Protein AF-A0A8S4QZL3-F1 (afdb_monomer_lite)

pLDDT: mean 89.95, std 7.75, range [56.0, 97.38]

Organism: NCBI:txid348720

InterPro domains:
  IPR050757 Collagen-modifying Glycosyltransferase 25 [PTHR10730] (1-182)

Sequence (184 aa):
CAVQDEFFYKRCDAYYSMLERAPEYVGCHSVPLVHSAVLISLRNKASDQLSYHPPNEEEYYGPYDDTVLFAYTATYIGMLLHICNHRVYGYVPKPADTSSKLNSDLLEREHLLNVKLQAIARGTPLPIIPELQKYVTYPPKDTLNCSKIFMINLERRVERKQMMETSFRELGLDVEVLKAVDAT

Secondary structure (DSSP, 8-state):
-EE-GGGPEEPPTTHHHHHHT-GGG-SEEE-S---S-----TTSGGGGG--SS-S-TTT--S---HHHHHHHHHHHTTPPPEEE-SS-----PPPP-TT-HHHHHHHHHHHHHHHHHHHHHTT---PPPGGGGGG--PPPPB-TT-S-EEEEEETT-HHHHHHHHHHHHHHTB-EEEEEEPP--

Foldseek 3Di:
DDQDPQRDDDDDPCNVCCVVVPVVNQFKDFDLWDDDDDDDDPVDVLSVQQDLDAPDPVPDPHDSDSGSSRSNSCVVSPHTDIDHPNDCPADDQDQADVPDVVVRVVSVLVSVLVRQLVCLVVLRHDDDDPVCVVVDDWDAEDQPPDPAAEDEDEPVPVSVVVSVVVNCRNNNYHYHYDHDDDDD

Structure (mmCIF, N/CA/C/O backbone):
data_AF-A0A8S4QZL3-F1
#
_entry.id   AF-A0A8S4QZL3-F1
#
loop_
_atom_site.group_PDB
_atom_site.id
_atom_site.type_symbol
_atom_site.label_atom_id
_atom_site.label_alt_id
_atom_site.label_comp_id
_atom_site.label_asym_id
_atom_site.label_entity_id
_atom_site.label_seq_id
_atom_site.pdbx_PDB_ins_code
_atom_site.Cartn_x
_atom_site.Cartn_y
_atom_site.Cartn_z
_atom_site.occupancy
_atom_site.B_iso_or_equiv
_atom_site.auth_seq_id
_atom_site.auth_comp_id
_atom_site.auth_asym_id
_atom_site.auth_atom_id
_atom_site.pdbx_PDB_model_num
ATOM 1 N N . CYS A 1 1 ? -1.082 6.329 -21.055 1.00 85.56 1 CYS A N 1
ATOM 2 C CA . CYS A 1 1 ? -0.279 7.210 -20.172 1.00 85.56 1 CYS A CA 1
ATOM 3 C C . CYS A 1 1 ? 1.139 7.223 -20.717 1.00 85.56 1 CYS A C 1
ATOM 5 O O . CYS A 1 1 ? 1.469 6.283 -21.430 1.00 85.56 1 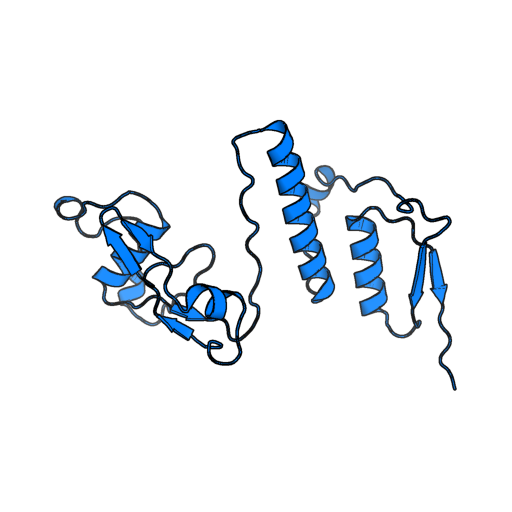CYS A O 1
ATOM 7 N N . ALA A 1 2 ? 1.937 8.259 -20.466 1.00 85.00 2 ALA A N 1
ATOM 8 C CA . ALA A 1 2 ? 3.239 8.412 -21.123 1.00 85.00 2 ALA A CA 1
ATOM 9 C C . ALA A 1 2 ? 4.312 8.914 -20.154 1.00 85.00 2 ALA A C 1
ATOM 11 O O . ALA A 1 2 ? 3.989 9.473 -19.109 1.00 85.00 2 ALA A O 1
ATOM 12 N N . VAL A 1 3 ? 5.571 8.718 -20.523 1.00 82.31 3 VAL A N 1
ATOM 13 C CA . VAL A 1 3 ? 6.711 9.422 -19.932 1.00 82.31 3 VAL A CA 1
ATOM 14 C C . VAL A 1 3 ? 7.070 10.556 -20.894 1.00 82.31 3 VAL A C 1
ATOM 16 O O . VAL A 1 3 ? 7.126 10.329 -22.101 1.00 82.31 3 VAL A O 1
ATOM 19 N N . GLN A 1 4 ? 7.180 11.779 -20.379 1.00 81.19 4 GLN A N 1
ATOM 20 C CA . GLN A 1 4 ? 7.561 12.975 -21.134 1.00 81.19 4 GLN A CA 1
ATOM 21 C C . GLN A 1 4 ? 9.081 13.150 -21.170 1.00 81.19 4 GLN A C 1
ATOM 23 O O . GLN A 1 4 ? 9.821 12.392 -20.536 1.00 81.19 4 GLN A O 1
ATOM 28 N N . ASP A 1 5 ? 9.521 14.174 -21.903 1.00 70.56 5 ASP A N 1
ATOM 29 C CA . ASP A 1 5 ? 10.888 14.683 -21.840 1.00 70.56 5 ASP A CA 1
ATOM 30 C C . ASP A 1 5 ? 11.294 14.878 -20.365 1.00 70.56 5 ASP A C 1
ATOM 32 O O . ASP A 1 5 ? 10.465 15.247 -19.531 1.00 70.56 5 ASP A O 1
ATOM 36 N N . GLU A 1 6 ? 12.543 14.533 -20.035 1.00 71.62 6 GLU A N 1
ATOM 37 C CA . GLU A 1 6 ? 13.090 14.521 -18.661 1.00 71.62 6 GLU A CA 1
ATOM 38 C C . GLU A 1 6 ? 12.509 13.438 -17.725 1.00 71.62 6 GLU A C 1
ATOM 40 O O . GLU A 1 6 ? 12.695 13.494 -16.513 1.00 71.62 6 GLU A O 1
ATOM 45 N N . PHE A 1 7 ? 11.872 12.397 -18.273 1.00 78.50 7 PHE A N 1
ATOM 46 C CA . PHE A 1 7 ? 11.400 11.214 -17.532 1.00 78.50 7 PHE A CA 1
ATOM 47 C C . PHE A 1 7 ? 10.230 11.470 -16.567 1.00 78.50 7 PHE A C 1
ATOM 49 O O . PHE A 1 7 ? 9.885 10.613 -15.749 1.00 78.50 7 PHE A O 1
ATOM 56 N N . PHE A 1 8 ? 9.540 12.606 -16.704 1.00 79.25 8 PHE A N 1
ATOM 57 C CA . PHE A 1 8 ? 8.341 12.890 -15.920 1.00 79.25 8 PHE A CA 1
ATOM 58 C C . PHE A 1 8 ? 7.136 12.073 -16.385 1.00 79.25 8 PHE A C 1
ATOM 60 O O . PHE A 1 8 ? 6.842 11.941 -17.576 1.00 79.25 8 PHE A O 1
ATOM 67 N N . TYR A 1 9 ? 6.375 11.553 -15.422 1.00 83.69 9 TYR A N 1
ATOM 68 C CA . TYR A 1 9 ? 5.148 10.827 -15.718 1.00 83.69 9 TYR A CA 1
ATOM 69 C C . TYR A 1 9 ? 4.013 11.771 -16.131 1.00 83.69 9 TYR A C 1
ATOM 71 O O . TYR A 1 9 ? 3.572 12.627 -15.361 1.00 83.69 9 TYR A O 1
ATOM 79 N N . LYS A 1 10 ? 3.451 11.528 -17.316 1.00 88.69 10 LYS A N 1
ATOM 80 C CA . LYS A 1 10 ? 2.246 12.184 -17.820 1.00 88.69 10 LYS A CA 1
ATOM 81 C C . LYS A 1 10 ? 1.031 11.274 -17.674 1.00 88.69 10 LYS A C 1
ATOM 83 O O . LYS A 1 10 ? 0.909 10.224 -18.323 1.00 88.69 10 LYS A O 1
ATOM 88 N N . ARG A 1 11 ? 0.074 11.742 -16.870 1.00 91.00 11 ARG A N 1
ATOM 89 C CA . ARG A 1 11 ? -1.259 11.136 -16.753 1.00 91.00 11 ARG A CA 1
ATOM 90 C C . ARG A 1 11 ? -1.964 11.168 -18.109 1.00 91.00 11 ARG A C 1
ATOM 92 O O . ARG A 1 11 ? -1.910 12.159 -18.828 1.00 91.00 11 ARG A O 1
ATOM 99 N N . CYS A 1 12 ? -2.610 10.064 -18.453 1.00 91.00 12 CYS A N 1
ATOM 100 C CA . CYS A 1 12 ? -3.513 9.971 -19.593 1.00 91.00 12 CYS A CA 1
ATOM 101 C C . CYS A 1 12 ? -4.955 10.230 -19.165 1.00 91.00 12 CYS A C 1
ATOM 103 O O . CYS A 1 12 ? -5.264 10.141 -17.980 1.00 91.00 12 CYS A O 1
ATOM 105 N N . ASP A 1 13 ? -5.837 10.456 -20.135 1.00 93.31 13 ASP A N 1
ATOM 106 C CA . ASP A 1 13 ? -7.260 10.725 -19.890 1.00 93.31 13 ASP A CA 1
ATOM 107 C C . ASP A 1 13 ? -7.929 9.609 -19.071 1.00 93.31 13 ASP A C 1
ATOM 109 O O . ASP A 1 13 ? -8.690 9.872 -18.146 1.00 93.31 13 ASP A O 1
ATOM 113 N N . ALA A 1 14 ? -7.548 8.354 -19.326 1.00 93.38 14 ALA A N 1
ATOM 114 C CA . ALA A 1 14 ? -8.045 7.183 -18.605 1.00 93.38 14 ALA A CA 1
ATOM 115 C C . ALA A 1 14 ? -7.431 6.975 -17.203 1.00 93.38 14 ALA A C 1
ATOM 117 O O . ALA A 1 14 ? -7.762 5.996 -16.537 1.00 93.38 14 ALA A O 1
ATOM 118 N N . TYR A 1 15 ? -6.505 7.830 -16.747 1.00 93.62 15 TYR A N 1
ATOM 119 C CA . TYR A 1 15 ? -5.755 7.612 -15.502 1.00 93.62 15 TYR A CA 1
ATOM 120 C C . TYR A 1 15 ? -6.675 7.448 -14.287 1.00 93.62 15 TYR A C 1
ATOM 122 O O . TYR A 1 15 ? -6.554 6.468 -13.552 1.00 93.62 15 TYR A O 1
ATOM 130 N N . TYR A 1 16 ? -7.610 8.382 -14.094 1.00 94.56 16 TYR A N 1
ATOM 131 C CA . TYR A 1 16 ? -8.535 8.331 -12.962 1.00 94.56 16 TYR A CA 1
ATOM 132 C C . TYR A 1 16 ? -9.533 7.184 -13.101 1.00 94.56 16 TYR A C 1
ATOM 134 O O . TYR A 1 16 ? -9.754 6.470 -12.132 1.00 94.56 16 TYR A O 1
ATOM 142 N N . SER A 1 17 ? -10.029 6.909 -14.309 1.00 95.31 17 SER A N 1
ATOM 143 C CA . SER A 1 17 ? -10.927 5.777 -14.552 1.00 95.31 17 SER A CA 1
ATOM 144 C C . SER A 1 17 ? -10.272 4.428 -14.228 1.00 95.31 17 SER A C 1
ATOM 146 O O . SER A 1 17 ? -10.905 3.555 -13.636 1.00 95.31 17 SER A O 1
ATOM 148 N N . MET A 1 18 ? -8.982 4.257 -14.544 1.00 94.50 18 MET A N 1
ATOM 149 C CA . MET A 1 18 ? -8.215 3.074 -14.140 1.00 94.50 18 MET A CA 1
ATOM 150 C C . MET A 1 18 ? -7.985 3.024 -12.622 1.00 94.50 18 MET A C 1
ATOM 152 O O . MET A 1 18 ? -8.122 1.955 -12.022 1.00 94.50 18 MET A O 1
ATOM 156 N N . LEU A 1 19 ? -7.649 4.158 -11.996 1.00 92.31 19 LEU A N 1
ATOM 157 C CA . LEU A 1 19 ? -7.403 4.261 -10.552 1.00 92.31 19 LEU A CA 1
ATOM 158 C C . LEU A 1 19 ? -8.662 3.952 -9.727 1.00 92.31 19 LEU A C 1
ATOM 160 O O . LEU A 1 19 ? -8.607 3.184 -8.768 1.00 92.31 19 LEU A O 1
ATOM 164 N N . GLU A 1 20 ? -9.799 4.514 -10.127 1.00 93.38 20 GLU A N 1
ATOM 165 C CA . GLU A 1 20 ? -11.102 4.370 -9.468 1.00 93.38 20 GLU A CA 1
ATOM 166 C C . GLU A 1 20 ? -11.833 3.085 -9.874 1.00 93.38 20 GLU A C 1
ATOM 168 O O . GLU A 1 20 ? -12.868 2.752 -9.296 1.00 93.38 20 GLU A O 1
ATOM 173 N N . ARG A 1 21 ? -11.266 2.318 -10.818 1.00 94.94 21 ARG A N 1
ATOM 174 C CA . ARG A 1 21 ? -11.831 1.066 -11.346 1.00 94.94 21 ARG A CA 1
ATOM 175 C C . ARG A 1 21 ? -13.221 1.276 -11.956 1.00 94.94 21 ARG A C 1
ATOM 177 O O . ARG A 1 21 ? -14.135 0.491 -11.692 1.00 94.94 21 ARG A O 1
ATOM 184 N N . ALA A 1 22 ? -13.367 2.316 -12.778 1.00 95.75 22 ALA A N 1
ATOM 185 C CA . ALA A 1 22 ? -14.562 2.525 -13.590 1.00 95.75 22 ALA A CA 1
ATOM 186 C C . ALA A 1 22 ? -14.857 1.256 -14.418 1.00 95.75 22 ALA A C 1
ATOM 188 O O . ALA A 1 22 ? -13.901 0.659 -14.927 1.00 95.75 22 ALA A O 1
ATOM 189 N N . PRO A 1 23 ? -16.124 0.812 -14.541 1.00 95.25 23 PRO A N 1
ATOM 190 C CA . PRO A 1 23 ? -16.471 -0.497 -15.105 1.00 95.25 23 PRO A CA 1
ATOM 191 C C . PRO A 1 23 ? -15.814 -0.811 -16.456 1.00 95.25 23 PRO A C 1
ATOM 193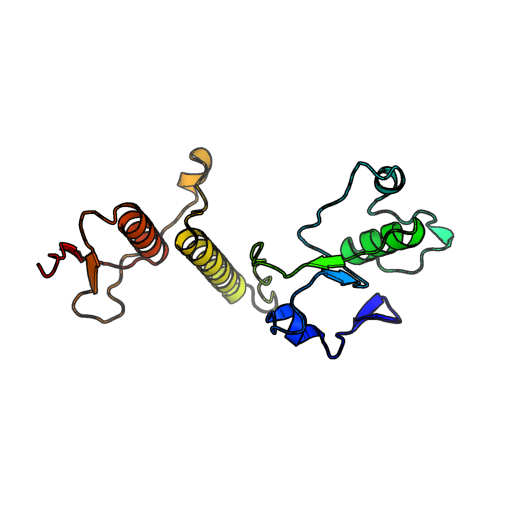 O O . PRO A 1 23 ? -15.344 -1.925 -16.669 1.00 95.25 23 PRO A O 1
ATOM 196 N N . GLU A 1 24 ? -15.726 0.175 -17.343 1.00 94.94 24 GLU A N 1
ATOM 197 C CA . GLU A 1 24 ? -15.144 0.069 -18.682 1.00 94.94 24 GLU A CA 1
ATOM 198 C C . GLU A 1 24 ? -13.602 0.081 -18.709 1.00 94.94 24 GLU A C 1
ATOM 200 O O . GLU A 1 24 ? -12.998 -0.286 -19.714 1.00 94.94 24 GLU A O 1
ATOM 205 N N . TYR A 1 25 ? -12.958 0.433 -17.591 1.00 94.75 25 TYR A N 1
ATOM 206 C CA . TYR A 1 25 ? -11.502 0.441 -17.402 1.00 94.75 25 TYR A CA 1
ATOM 207 C C . TYR A 1 25 ? -11.027 -0.605 -16.382 1.00 94.75 25 TYR A C 1
ATOM 209 O O . TYR A 1 25 ? -9.885 -0.552 -15.910 1.00 94.75 25 TYR A O 1
ATOM 217 N N . VAL A 1 26 ? -11.866 -1.584 -16.037 1.00 96.56 26 VAL A N 1
ATOM 218 C CA . VAL A 1 26 ? -11.440 -2.763 -15.275 1.00 96.56 26 VAL A CA 1
ATOM 219 C C . VAL A 1 26 ? -10.742 -3.740 -16.224 1.00 96.56 26 VAL A C 1
ATOM 221 O O . VAL A 1 26 ? -11.350 -4.262 -17.151 1.00 96.56 26 VAL A O 1
ATOM 224 N N . GLY A 1 27 ? -9.453 -3.989 -16.005 1.00 96.50 27 GLY A N 1
ATOM 225 C CA . GLY A 1 27 ? -8.619 -4.728 -16.945 1.00 96.50 27 GLY A CA 1
ATOM 226 C C . GLY A 1 27 ? -7.152 -4.826 -16.530 1.00 96.50 27 GLY A C 1
ATOM 227 O O . GLY A 1 27 ? -6.768 -4.479 -15.410 1.00 96.50 27 GLY A O 1
ATOM 228 N N . CYS A 1 28 ? -6.321 -5.297 -17.458 1.00 96.06 28 CYS A N 1
ATOM 229 C CA . CYS A 1 28 ? -4.883 -5.044 -17.449 1.00 96.06 28 CYS A CA 1
ATOM 230 C C . CYS A 1 28 ? -4.567 -4.031 -18.547 1.00 96.06 28 CYS A C 1
ATOM 232 O O . CYS A 1 28 ? -4.982 -4.212 -19.689 1.00 96.06 28 CYS A O 1
ATOM 234 N N . HIS A 1 29 ? -3.813 -2.994 -18.201 1.00 94.88 29 HIS A N 1
ATOM 235 C CA . HIS A 1 29 ? -3.513 -1.873 -19.085 1.00 94.88 29 HIS A CA 1
ATOM 236 C C . HIS A 1 29 ? -2.009 -1.718 -19.214 1.00 94.88 29 HIS A C 1
ATOM 238 O O . HIS A 1 29 ? -1.307 -1.708 -18.200 1.00 94.88 29 HIS A O 1
ATOM 244 N N . SER A 1 30 ? -1.511 -1.590 -20.442 1.00 94.44 30 SER A N 1
ATOM 245 C CA . SER A 1 30 ? -0.100 -1.287 -20.671 1.00 94.44 30 SER A CA 1
ATOM 246 C C . SER A 1 30 ? 0.204 0.132 -20.195 1.00 94.44 30 SER A C 1
ATOM 248 O O . SER A 1 30 ? -0.511 1.088 -20.512 1.00 94.44 30 SER A O 1
ATOM 250 N N . VAL A 1 31 ? 1.263 0.268 -19.408 1.00 94.12 31 VAL A N 1
ATOM 251 C CA . VAL A 1 31 ? 1.675 1.531 -18.789 1.00 94.12 31 VAL A CA 1
ATOM 252 C C . VAL A 1 31 ? 3.171 1.736 -18.994 1.00 94.12 31 VAL A C 1
ATOM 254 O O . VAL A 1 31 ? 3.896 0.761 -19.146 1.00 94.12 31 VAL A O 1
ATOM 257 N N . PRO A 1 32 ? 3.660 2.984 -19.009 1.00 92.38 32 PRO A N 1
ATOM 258 C CA . PRO A 1 32 ? 5.075 3.236 -19.254 1.00 92.38 32 PRO A CA 1
ATOM 259 C C . PRO A 1 32 ? 5.946 3.038 -18.005 1.00 92.38 32 PRO A C 1
ATOM 261 O O . PRO A 1 32 ? 7.149 2.886 -18.140 1.00 92.38 32 PRO A O 1
ATOM 264 N N . LEU A 1 33 ? 5.355 3.056 -16.805 1.00 92.38 33 LEU A N 1
ATOM 265 C CA . LEU A 1 33 ? 6.039 2.923 -15.517 1.00 92.38 33 LEU A CA 1
ATOM 266 C C . LEU A 1 33 ? 5.178 2.086 -14.561 1.00 92.38 33 LEU A C 1
ATOM 268 O O . LEU A 1 33 ? 3.948 2.193 -14.581 1.00 92.38 33 LEU A O 1
ATOM 272 N N . VAL A 1 34 ? 5.824 1.304 -13.696 1.00 92.69 34 VAL A N 1
ATOM 273 C CA . VAL A 1 34 ? 5.213 0.602 -12.554 1.00 92.69 34 VAL A CA 1
ATOM 274 C C . VAL A 1 34 ? 6.145 0.700 -11.351 1.00 92.69 34 VAL A C 1
ATOM 276 O O . VAL A 1 34 ? 7.358 0.715 -11.525 1.00 92.69 34 VAL A O 1
ATOM 279 N N . HIS A 1 35 ? 5.594 0.752 -10.139 1.00 91.06 35 HIS A N 1
ATOM 280 C CA . HIS A 1 35 ? 6.385 0.822 -8.907 1.00 91.06 35 HIS A CA 1
ATOM 281 C C . HIS A 1 35 ? 5.695 0.096 -7.737 1.00 91.06 35 HIS A C 1
ATOM 283 O O . HIS A 1 35 ? 4.566 -0.386 -7.859 1.00 91.06 35 HIS A O 1
ATOM 289 N N . SER A 1 36 ? 6.380 0.041 -6.588 1.00 90.25 36 SER A N 1
ATOM 290 C CA . SER A 1 36 ? 5.947 -0.538 -5.299 1.00 90.25 36 SER A CA 1
ATOM 291 C C . SER A 1 36 ? 5.782 -2.058 -5.242 1.00 90.25 36 SER A C 1
ATOM 293 O O . SER A 1 36 ? 6.400 -2.690 -4.391 1.00 90.25 36 SER A O 1
ATOM 295 N N . ALA A 1 37 ? 4.940 -2.656 -6.086 1.00 92.31 37 ALA A N 1
ATOM 296 C CA . ALA A 1 37 ? 4.679 -4.094 -6.060 1.00 92.31 37 ALA A CA 1
ATOM 297 C C . ALA A 1 37 ? 4.461 -4.626 -7.477 1.00 92.31 37 ALA A C 1
ATOM 299 O O . ALA A 1 37 ? 3.469 -4.303 -8.130 1.00 92.31 37 ALA A O 1
ATOM 300 N N . VAL A 1 38 ? 5.390 -5.462 -7.941 1.00 93.69 38 VAL A N 1
ATOM 301 C CA . VAL A 1 38 ? 5.389 -6.023 -9.295 1.00 93.69 38 VAL A CA 1
ATOM 302 C C . VAL A 1 38 ? 5.400 -7.545 -9.243 1.00 93.69 38 VAL A C 1
ATOM 304 O O . VAL A 1 38 ? 6.031 -8.151 -8.380 1.00 93.69 38 VAL A O 1
ATOM 307 N N . LEU A 1 39 ? 4.695 -8.171 -10.184 1.00 94.75 39 LEU A N 1
ATOM 308 C CA . LEU A 1 39 ? 4.743 -9.611 -10.401 1.00 94.75 39 LEU A CA 1
ATOM 309 C C . LEU A 1 39 ? 5.479 -9.876 -11.713 1.00 94.75 39 LEU A C 1
ATOM 311 O O . LEU A 1 39 ? 5.040 -9.429 -12.771 1.00 94.75 39 LEU A O 1
ATOM 315 N N . ILE A 1 40 ? 6.582 -10.617 -11.637 1.00 94.50 40 ILE A N 1
ATOM 316 C CA . ILE A 1 40 ? 7.451 -10.906 -12.779 1.00 94.50 40 ILE A CA 1
ATOM 317 C C . ILE A 1 40 ? 7.383 -12.403 -13.086 1.00 94.50 40 ILE A C 1
ATOM 319 O O . ILE A 1 40 ? 7.510 -13.246 -12.199 1.00 94.50 40 ILE A O 1
ATOM 323 N N . SER A 1 41 ? 7.179 -12.747 -14.359 1.00 93.12 41 SER A N 1
ATOM 324 C CA . SER A 1 41 ? 7.201 -14.139 -14.808 1.00 93.12 41 SER A CA 1
ATOM 325 C C . SER A 1 41 ? 8.636 -14.607 -15.038 1.00 93.12 41 SER A C 1
ATOM 327 O O . SER A 1 41 ? 9.215 -14.320 -16.083 1.00 93.12 41 SER A O 1
ATOM 329 N N . LEU A 1 42 ? 9.163 -15.413 -14.113 1.00 93.69 42 LEU A N 1
ATOM 330 C CA . LEU A 1 42 ? 10.495 -16.033 -14.221 1.00 93.69 42 LEU A CA 1
ATOM 331 C C . LEU A 1 42 ? 10.585 -17.145 -15.285 1.00 93.69 42 LEU A C 1
ATOM 333 O O . LEU A 1 42 ? 11.614 -17.789 -15.447 1.00 93.69 42 LEU A O 1
ATOM 337 N N . ARG A 1 43 ? 9.491 -17.423 -16.008 1.00 94.31 43 ARG A N 1
ATOM 338 C CA . ARG A 1 43 ? 9.504 -18.364 -17.143 1.00 94.31 43 ARG A CA 1
ATOM 339 C C . ARG A 1 43 ? 10.080 -17.729 -18.406 1.00 94.31 43 ARG A C 1
ATOM 341 O O . ARG A 1 43 ? 10.465 -18.448 -19.324 1.00 94.31 43 ARG A O 1
ATOM 348 N N . ASN A 1 44 ? 10.086 -16.399 -18.479 1.00 92.19 44 ASN A N 1
ATOM 349 C CA . ASN A 1 44 ? 10.683 -15.673 -19.585 1.00 92.19 44 ASN A CA 1
ATOM 350 C C . ASN A 1 44 ? 12.162 -15.440 -19.273 1.00 92.19 44 ASN A C 1
ATOM 352 O O . ASN A 1 44 ? 12.459 -14.667 -18.379 1.00 92.19 44 ASN A O 1
ATOM 356 N N . LYS A 1 45 ? 13.086 -16.031 -20.037 1.00 93.19 45 LYS A N 1
ATOM 357 C CA . LYS A 1 45 ? 14.535 -15.835 -19.832 1.00 93.19 45 LYS A CA 1
ATOM 358 C C . LYS A 1 45 ? 14.974 -14.365 -19.867 1.00 93.19 45 LYS A C 1
ATOM 360 O O . LYS A 1 45 ? 16.000 -14.028 -19.293 1.00 93.19 45 LYS A O 1
ATOM 365 N N . ALA A 1 46 ? 14.215 -13.483 -20.523 1.00 92.75 46 ALA A N 1
ATOM 366 C CA . ALA A 1 46 ? 14.493 -12.051 -20.480 1.00 92.75 46 ALA A CA 1
ATOM 367 C C . ALA A 1 46 ? 14.380 -11.482 -19.055 1.00 92.75 46 ALA A C 1
ATOM 369 O O . ALA A 1 46 ? 15.116 -10.561 -18.726 1.00 92.75 46 ALA A O 1
ATOM 370 N N . SER A 1 47 ? 13.538 -12.050 -18.177 1.00 94.06 47 SER A N 1
ATOM 371 C CA . SER A 1 47 ? 13.380 -11.550 -16.805 1.00 94.06 47 SER A CA 1
ATOM 372 C C . SER A 1 47 ? 14.667 -11.599 -15.989 1.00 94.06 47 SER A C 1
ATOM 374 O O . SER A 1 47 ? 14.806 -10.811 -15.062 1.00 94.06 47 SER A O 1
ATOM 376 N N . ASP A 1 48 ? 15.606 -12.481 -16.345 1.00 93.38 48 ASP A N 1
ATOM 377 C CA . ASP A 1 48 ? 16.918 -12.582 -15.693 1.00 93.38 48 ASP A CA 1
ATOM 378 C C . ASP A 1 48 ? 17.783 -11.328 -15.923 1.00 93.38 48 ASP A C 1
ATOM 380 O O . ASP A 1 48 ? 18.754 -11.106 -15.207 1.00 93.38 48 ASP A O 1
ATOM 384 N N . GLN A 1 49 ? 17.428 -10.505 -16.917 1.00 93.50 49 GLN A N 1
ATOM 385 C CA . GLN A 1 49 ? 18.111 -9.257 -17.265 1.00 93.50 49 GLN A CA 1
ATOM 386 C C . GLN A 1 49 ? 17.429 -8.011 -16.680 1.00 93.50 49 GLN A C 1
ATOM 388 O O . GLN A 1 49 ? 17.939 -6.907 -16.858 1.00 93.50 49 GLN A O 1
ATOM 393 N N . LEU A 1 50 ? 16.286 -8.153 -15.993 1.00 93.81 50 LEU A N 1
ATOM 394 C CA . LEU A 1 50 ? 15.677 -7.027 -15.285 1.00 93.81 50 LEU A CA 1
ATOM 395 C C . LEU A 1 50 ? 16.609 -6.569 -14.164 1.00 93.81 50 LEU A C 1
ATOM 397 O O . LEU A 1 50 ? 17.000 -7.355 -13.301 1.00 93.81 50 LEU A O 1
ATOM 401 N N . SER A 1 51 ? 16.939 -5.285 -14.161 1.00 92.81 51 SER A N 1
ATOM 402 C CA . SER A 1 51 ? 17.845 -4.701 -13.179 1.00 92.81 51 SER A CA 1
ATOM 403 C C . SER A 1 51 ? 17.503 -3.234 -12.916 1.00 92.81 51 SER A C 1
ATOM 405 O O . SER A 1 51 ? 16.700 -2.623 -13.628 1.00 92.81 51 SER A O 1
ATOM 407 N N . TYR A 1 52 ? 18.138 -2.682 -11.884 1.00 93.75 52 TYR A N 1
ATOM 408 C CA . TYR A 1 52 ? 18.131 -1.255 -11.554 1.00 93.75 52 TYR A CA 1
ATOM 409 C C . TYR A 1 52 ? 19.424 -0.574 -12.026 1.00 93.75 52 TYR A C 1
ATOM 411 O O . TYR A 1 52 ? 19.899 0.370 -11.409 1.00 93.75 52 TYR A O 1
ATOM 419 N N . HIS A 1 53 ? 20.027 -1.084 -13.099 1.00 91.94 53 HIS A N 1
ATOM 420 C CA . HIS A 1 53 ? 21.207 -0.500 -13.728 1.00 91.94 53 HIS A CA 1
ATOM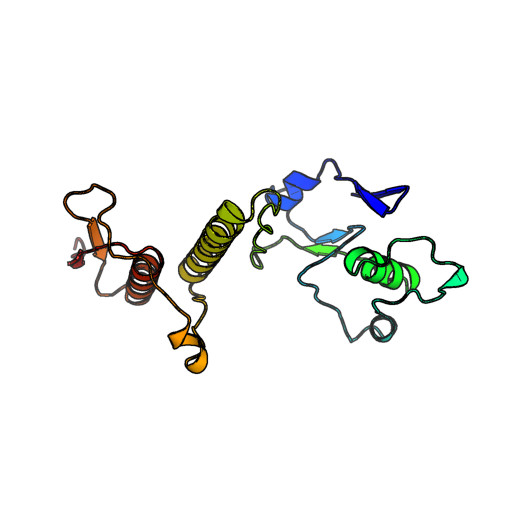 421 C C . HIS A 1 53 ? 20.966 -0.423 -15.234 1.00 91.94 53 HIS A C 1
ATOM 423 O O . HIS A 1 53 ? 20.438 -1.378 -15.808 1.00 91.94 53 HIS A O 1
ATOM 429 N N . PRO A 1 54 ? 21.325 0.683 -15.900 1.00 90.38 54 PRO A N 1
ATOM 430 C CA . PRO A 1 54 ? 21.139 0.764 -17.336 1.00 90.38 54 PRO A CA 1
ATOM 431 C C . PRO A 1 54 ? 22.030 -0.286 -18.029 1.00 90.38 54 PRO A C 1
ATOM 433 O O . PRO A 1 54 ? 23.200 -0.420 -17.676 1.00 90.38 54 PRO A O 1
ATOM 436 N N . PRO A 1 55 ? 21.514 -1.037 -19.021 1.00 86.88 55 PRO A N 1
ATOM 437 C CA . PRO A 1 55 ? 22.306 -2.023 -19.758 1.00 86.88 55 PRO A CA 1
ATOM 438 C C . PRO A 1 55 ? 23.522 -1.420 -20.473 1.00 86.88 55 PRO A C 1
ATOM 440 O O . PRO A 1 55 ? 24.518 -2.110 -20.673 1.00 86.88 55 PRO A O 1
ATOM 443 N N . ASN A 1 56 ? 23.435 -0.138 -20.842 1.00 87.75 56 ASN A N 1
ATOM 444 C CA . ASN A 1 56 ? 24.532 0.656 -21.377 1.00 87.75 56 ASN A CA 1
ATOM 445 C C . ASN A 1 56 ? 24.564 2.019 -20.668 1.00 87.75 56 ASN A C 1
ATOM 447 O O . ASN A 1 56 ? 23.701 2.864 -20.908 1.00 87.75 56 ASN A O 1
ATOM 451 N N . GLU A 1 57 ? 25.544 2.225 -19.787 1.00 86.12 57 GLU A N 1
ATOM 452 C CA . GLU A 1 57 ? 25.697 3.481 -19.040 1.00 86.12 57 GLU A CA 1
ATOM 453 C C . GLU A 1 57 ? 26.023 4.673 -19.950 1.00 86.12 57 GLU A C 1
ATOM 455 O O . GLU A 1 57 ? 25.605 5.788 -19.652 1.00 86.12 57 GLU A O 1
ATOM 460 N N . GLU A 1 58 ? 26.716 4.454 -21.073 1.00 88.00 58 GLU A N 1
ATOM 461 C CA . GLU A 1 58 ? 27.112 5.530 -21.993 1.00 88.00 58 GLU A CA 1
ATOM 462 C C . GLU A 1 58 ? 25.924 6.080 -22.800 1.00 88.00 58 GLU A C 1
ATOM 464 O O . GLU A 1 58 ? 25.905 7.255 -23.162 1.00 88.00 58 GLU A O 1
ATOM 469 N N . GLU A 1 59 ? 24.916 5.246 -23.069 1.00 86.44 59 GLU A N 1
ATOM 470 C CA . GLU A 1 59 ? 23.701 5.622 -23.811 1.00 86.44 59 GLU A CA 1
ATOM 471 C C . GLU A 1 59 ? 22.559 6.091 -22.897 1.00 86.44 59 GLU A C 1
ATOM 473 O O . GLU A 1 59 ? 21.557 6.642 -23.368 1.00 86.44 59 GLU A O 1
ATOM 478 N N . TYR A 1 60 ? 22.682 5.879 -21.586 1.00 89.00 60 TYR A N 1
ATOM 479 C CA . TYR A 1 60 ? 21.639 6.221 -20.633 1.00 89.00 60 TYR A CA 1
ATOM 480 C C . TYR A 1 60 ? 21.725 7.686 -20.199 1.00 89.00 60 TYR A C 1
ATOM 482 O O . TYR A 1 60 ? 22.645 8.103 -19.503 1.00 89.00 60 TYR A O 1
ATOM 490 N N . TYR A 1 61 ? 20.709 8.465 -20.564 1.00 87.19 61 TYR A N 1
ATOM 491 C CA . TYR A 1 61 ? 20.604 9.891 -20.230 1.00 87.19 61 TYR A CA 1
ATOM 492 C C . TYR A 1 61 ? 19.516 10.194 -19.183 1.00 87.19 61 TYR A C 1
ATOM 494 O O . TYR A 1 61 ? 19.154 11.354 -18.982 1.00 87.19 61 TYR A O 1
ATOM 502 N N . GLY A 1 62 ? 18.950 9.159 -18.552 1.00 86.88 62 GLY A N 1
ATOM 503 C CA . GLY A 1 62 ? 17.871 9.301 -17.576 1.00 86.88 62 GLY A CA 1
ATOM 504 C C . GLY A 1 62 ? 18.313 9.466 -16.126 1.00 86.88 62 GLY A C 1
ATOM 505 O O . GLY A 1 62 ? 19.497 9.348 -15.807 1.00 86.88 62 GLY A O 1
ATOM 506 N N . PRO A 1 63 ? 17.364 9.773 -15.224 1.00 90.75 63 PRO A N 1
ATOM 507 C CA . PRO A 1 63 ? 17.631 9.848 -13.798 1.00 90.75 63 PRO A CA 1
ATOM 508 C C . PRO A 1 63 ? 17.877 8.457 -13.213 1.00 90.75 63 PRO A C 1
ATOM 510 O O . PRO A 1 63 ? 17.158 7.507 -13.515 1.00 90.75 63 PRO A O 1
ATOM 513 N N . TYR A 1 64 ? 18.828 8.362 -12.287 1.00 90.44 64 TYR A N 1
ATOM 514 C CA . TYR A 1 64 ? 19.049 7.155 -11.490 1.00 90.44 64 TYR A CA 1
ATOM 515 C C . TYR A 1 64 ? 17.965 7.014 -10.408 1.00 90.44 64 TYR A C 1
ATOM 517 O O . TYR A 1 64 ? 18.201 7.254 -9.227 1.00 90.44 64 TYR A O 1
ATOM 525 N N . ASP A 1 65 ? 16.757 6.673 -10.852 1.00 90.94 65 ASP A N 1
ATOM 526 C CA . ASP A 1 65 ? 15.570 6.394 -10.047 1.00 90.94 65 ASP A CA 1
ATOM 527 C C . ASP A 1 65 ? 15.106 4.956 -10.303 1.00 90.94 65 ASP A C 1
ATOM 529 O O . ASP A 1 65 ? 15.031 4.524 -11.454 1.00 90.94 65 ASP A O 1
ATOM 533 N N . ASP A 1 66 ? 14.758 4.222 -9.246 1.00 91.06 66 ASP A N 1
ATOM 534 C CA . ASP A 1 66 ? 14.414 2.800 -9.341 1.00 91.06 66 ASP A CA 1
ATOM 535 C C . ASP A 1 66 ? 13.223 2.536 -10.272 1.00 91.06 66 ASP A C 1
ATOM 537 O O . ASP A 1 66 ? 13.211 1.544 -11.002 1.00 91.06 66 ASP A O 1
ATOM 541 N N . THR A 1 67 ? 12.225 3.424 -10.284 1.00 91.50 67 THR A N 1
ATOM 542 C CA . THR A 1 67 ? 11.033 3.282 -11.133 1.00 91.50 67 THR A CA 1
ATOM 543 C C . THR A 1 67 ? 11.394 3.494 -12.596 1.00 91.50 67 THR A C 1
ATOM 545 O O . THR A 1 67 ? 10.953 2.740 -13.468 1.00 91.50 67 THR A O 1
ATOM 548 N N . VAL A 1 68 ? 12.208 4.515 -12.871 1.00 91.81 68 VAL A N 1
ATOM 549 C CA . VAL A 1 68 ? 12.657 4.841 -14.226 1.00 91.81 68 VAL A CA 1
ATOM 550 C C . VAL A 1 68 ? 13.606 3.773 -14.758 1.00 91.81 68 VAL A C 1
ATOM 552 O O . VAL A 1 68 ? 13.406 3.290 -15.871 1.00 91.81 68 VAL A O 1
ATOM 555 N N . LEU A 1 69 ? 14.603 3.369 -13.972 1.00 93.38 69 LEU A N 1
ATOM 556 C CA . LEU A 1 69 ? 15.583 2.355 -14.354 1.00 93.38 69 LEU A CA 1
ATOM 557 C C . LEU A 1 69 ? 14.917 1.003 -14.591 1.00 93.38 69 LEU A C 1
ATOM 559 O O . LEU A 1 69 ? 15.145 0.401 -15.637 1.00 93.38 69 LEU A O 1
ATOM 563 N N . PHE A 1 70 ? 14.029 0.566 -13.696 1.00 94.38 70 PHE A N 1
ATOM 564 C CA . PHE A 1 70 ? 13.284 -0.679 -13.883 1.00 94.38 70 PHE A CA 1
ATOM 565 C C . PHE A 1 70 ? 12.452 -0.666 -15.171 1.00 94.38 70 PHE A C 1
ATOM 567 O O . PHE A 1 70 ? 12.425 -1.642 -15.921 1.00 94.38 70 PHE A O 1
ATOM 574 N N . ALA A 1 71 ? 11.774 0.447 -15.458 1.00 93.38 71 ALA A N 1
ATOM 575 C CA . ALA A 1 71 ? 10.975 0.559 -16.668 1.00 93.38 71 ALA A CA 1
ATOM 576 C C . ALA A 1 71 ? 11.825 0.638 -17.943 1.00 93.38 71 ALA A C 1
ATOM 578 O O . ALA A 1 71 ? 11.466 0.051 -18.969 1.00 93.38 71 ALA A O 1
ATOM 579 N N . TYR A 1 72 ? 12.960 1.334 -17.871 1.00 92.25 72 TYR A N 1
ATOM 580 C CA . TYR A 1 72 ? 13.929 1.424 -18.953 1.00 92.25 72 TYR A CA 1
ATOM 581 C C . TYR A 1 72 ? 14.513 0.048 -19.280 1.00 92.25 72 TYR A C 1
ATOM 583 O O . TYR A 1 72 ? 14.468 -0.363 -20.439 1.00 92.25 72 TYR A O 1
ATOM 591 N N . THR A 1 73 ? 14.977 -0.701 -18.274 1.00 93.94 73 THR A N 1
ATOM 592 C CA . THR A 1 73 ? 15.542 -2.041 -18.481 1.00 93.94 73 THR A CA 1
ATOM 593 C C . THR A 1 73 ? 14.497 -3.005 -19.025 1.00 93.94 73 THR A C 1
ATOM 595 O O . THR A 1 73 ? 14.774 -3.695 -20.003 1.00 93.94 73 THR A O 1
ATOM 598 N N . ALA A 1 74 ? 13.270 -2.987 -18.490 1.00 94.12 74 ALA A N 1
ATOM 599 C CA . ALA A 1 74 ? 12.157 -3.777 -19.014 1.00 94.12 74 ALA A CA 1
ATOM 600 C C . ALA A 1 74 ? 11.867 -3.465 -20.491 1.00 94.12 74 ALA A C 1
ATOM 602 O O . ALA A 1 74 ? 11.719 -4.381 -21.299 1.00 94.12 74 ALA A O 1
ATOM 603 N N . THR A 1 75 ? 11.840 -2.186 -20.864 1.00 91.56 75 THR A N 1
ATOM 604 C CA . THR A 1 75 ? 11.610 -1.772 -22.255 1.00 91.56 75 THR A CA 1
ATOM 605 C C . THR A 1 75 ? 12.762 -2.202 -23.165 1.00 91.56 75 THR A C 1
ATOM 607 O O . THR A 1 75 ? 12.514 -2.730 -24.248 1.00 91.56 75 THR A O 1
ATOM 610 N N . TYR A 1 76 ? 14.010 -2.043 -22.712 1.00 91.75 76 TYR A N 1
ATOM 611 C CA . TYR A 1 76 ? 15.220 -2.424 -23.448 1.00 91.75 76 TYR A CA 1
ATOM 612 C C . TYR A 1 76 ? 15.230 -3.914 -23.819 1.00 91.75 76 TYR A C 1
ATOM 614 O O . TYR A 1 76 ? 15.567 -4.278 -24.943 1.00 91.75 76 TYR A O 1
ATOM 622 N N . ILE A 1 77 ? 14.783 -4.780 -22.906 1.00 93.31 77 ILE A N 1
ATOM 623 C CA . ILE A 1 77 ? 14.698 -6.234 -23.129 1.00 93.31 77 ILE A CA 1
ATOM 624 C C . ILE A 1 77 ? 13.373 -6.681 -23.778 1.00 93.31 77 ILE A C 1
ATOM 626 O O . ILE A 1 77 ? 13.077 -7.877 -23.831 1.00 93.31 77 ILE A O 1
ATOM 630 N N . GLY A 1 78 ? 12.552 -5.741 -24.259 1.00 92.44 78 GLY A N 1
ATOM 631 C CA . GLY A 1 78 ? 11.298 -6.024 -24.965 1.00 92.44 78 GLY A CA 1
ATOM 632 C C . GLY A 1 78 ? 10.144 -6.493 -24.071 1.00 92.44 78 GLY A C 1
ATOM 633 O O . GLY A 1 78 ? 9.212 -7.139 -24.553 1.00 92.44 78 GLY A O 1
ATOM 634 N N . MET A 1 79 ? 10.185 -6.200 -22.770 1.00 93.81 79 MET A N 1
ATOM 635 C CA . MET A 1 79 ? 9.112 -6.506 -21.826 1.00 93.81 79 MET A CA 1
ATOM 636 C C . MET A 1 79 ? 8.160 -5.320 -21.655 1.00 93.81 79 MET A C 1
ATOM 638 O O . MET A 1 79 ? 8.560 -4.196 -21.370 1.00 93.81 79 MET A O 1
ATOM 642 N N . LEU A 1 80 ? 6.861 -5.597 -21.774 1.00 93.19 80 LEU A N 1
ATOM 643 C CA . LEU A 1 80 ? 5.807 -4.613 -21.546 1.00 93.19 80 LEU A CA 1
ATOM 644 C C . LEU A 1 80 ? 5.386 -4.582 -20.076 1.00 93.19 80 LEU A C 1
ATOM 646 O O . LEU A 1 80 ? 5.084 -5.618 -19.472 1.00 93.19 80 LEU A O 1
ATOM 650 N N . LEU A 1 81 ? 5.276 -3.376 -19.530 1.00 95.31 81 LEU A N 1
ATOM 651 C CA . LEU A 1 81 ? 4.770 -3.145 -18.184 1.00 95.31 81 LEU A CA 1
ATOM 652 C C . LEU A 1 81 ? 3.249 -3.000 -18.207 1.00 95.31 81 LEU A C 1
ATOM 654 O O . LEU A 1 81 ? 2.676 -2.362 -19.093 1.00 95.31 81 LEU A O 1
ATOM 658 N N . HIS A 1 82 ? 2.592 -3.583 -17.209 1.00 95.25 82 HIS A N 1
ATOM 659 C CA . HIS A 1 82 ? 1.139 -3.583 -17.102 1.00 95.25 82 HIS A CA 1
ATOM 660 C C . HIS A 1 82 ? 0.695 -3.272 -15.677 1.00 95.25 82 HIS A C 1
ATOM 662 O O . HIS A 1 82 ? 1.298 -3.748 -14.716 1.00 95.25 82 HIS A O 1
ATOM 668 N N . ILE A 1 83 ? -0.414 -2.543 -15.551 1.00 94.50 83 ILE A N 1
ATOM 669 C CA . ILE A 1 83 ? -1.167 -2.431 -14.303 1.00 94.50 83 ILE A CA 1
ATOM 670 C C . ILE A 1 83 ? -2.491 -3.171 -14.456 1.00 94.50 83 ILE A C 1
ATOM 672 O O . ILE A 1 83 ? -3.226 -2.959 -15.418 1.00 94.50 83 ILE A O 1
ATOM 676 N N . CYS A 1 84 ? -2.799 -4.055 -13.513 1.00 95.50 84 CYS A N 1
ATOM 677 C CA . CYS A 1 84 ? -4.045 -4.811 -13.512 1.00 95.50 84 CYS A CA 1
ATOM 678 C C . CYS A 1 84 ? -4.903 -4.380 -12.325 1.00 95.50 84 CYS A C 1
ATOM 680 O O . CYS A 1 84 ? -4.428 -4.384 -11.193 1.00 95.50 84 CYS A O 1
ATOM 682 N N . ASN A 1 85 ? -6.175 -4.054 -12.560 1.00 95.88 85 ASN A N 1
ATOM 683 C CA . ASN A 1 85 ? -7.090 -3.512 -11.542 1.00 95.88 85 ASN A CA 1
ATOM 684 C C . ASN A 1 85 ? -8.409 -4.312 -11.415 1.00 95.88 85 ASN A C 1
ATOM 686 O O . ASN A 1 85 ? -9.380 -3.842 -10.816 1.00 95.88 85 ASN A O 1
ATOM 690 N N . HIS A 1 86 ? -8.436 -5.552 -11.921 1.00 94.88 86 HIS A N 1
ATOM 691 C CA . HIS A 1 86 ? -9.584 -6.473 -11.848 1.00 94.88 86 HIS A CA 1
ATOM 692 C C . HIS A 1 86 ? -10.178 -6.626 -10.439 1.00 94.88 86 HIS A C 1
ATOM 694 O O . HIS A 1 86 ? -11.390 -6.713 -10.257 1.00 94.88 86 HIS A O 1
ATOM 700 N N . ARG A 1 87 ? -9.320 -6.608 -9.419 1.00 92.06 87 ARG A N 1
ATOM 701 C CA . ARG A 1 87 ? -9.681 -6.651 -8.000 1.00 92.06 87 ARG A CA 1
ATOM 702 C C . ARG A 1 87 ? -8.776 -5.709 -7.221 1.00 92.06 87 ARG A C 1
ATOM 704 O O . ARG A 1 87 ? -7.759 -5.256 -7.738 1.00 92.06 87 ARG A O 1
ATOM 711 N N . VAL A 1 88 ? -9.123 -5.435 -5.970 1.00 89.19 88 VAL A N 1
ATOM 712 C CA . VAL A 1 88 ? -8.250 -4.638 -5.106 1.00 89.19 88 VAL A CA 1
ATOM 713 C C . VAL A 1 88 ? -7.171 -5.536 -4.511 1.00 89.19 88 VAL A C 1
ATOM 715 O O . VAL A 1 88 ? -7.460 -6.311 -3.600 1.00 89.19 88 VAL A O 1
ATOM 718 N N . TYR A 1 89 ? -5.948 -5.417 -5.027 1.00 89.25 89 TYR A N 1
ATOM 719 C CA . TYR A 1 89 ? -4.790 -6.210 -4.599 1.00 89.25 89 TYR A CA 1
ATOM 720 C C . TYR A 1 89 ? -4.170 -5.731 -3.283 1.00 89.25 89 TYR A C 1
ATOM 722 O O . TYR A 1 89 ? -3.605 -6.535 -2.552 1.00 89.25 89 TYR A O 1
ATOM 730 N N . GLY A 1 90 ? -4.287 -4.442 -2.969 1.00 87.94 90 GLY A N 1
ATOM 731 C CA . GLY A 1 90 ? -3.697 -3.853 -1.774 1.00 87.94 90 GLY A CA 1
ATOM 732 C C . GLY A 1 90 ? -3.790 -2.334 -1.789 1.00 87.94 90 GLY A C 1
ATOM 733 O O . GLY A 1 90 ? -4.492 -1.757 -2.621 1.00 87.94 90 GLY A O 1
ATOM 734 N N . TYR A 1 91 ? -3.073 -1.709 -0.861 1.00 85.38 91 TYR A N 1
ATOM 735 C CA . TYR A 1 91 ? -2.996 -0.262 -0.703 1.00 85.38 91 TYR A CA 1
ATOM 736 C C . TYR A 1 91 ? -1.539 0.134 -0.494 1.00 85.38 91 TYR A C 1
ATOM 738 O O . TYR A 1 91 ? -0.805 -0.563 0.204 1.00 85.38 91 TYR A O 1
ATOM 746 N N . VAL A 1 92 ? -1.141 1.262 -1.075 1.00 86.19 92 VAL A N 1
ATOM 747 C CA . VAL A 1 92 ? 0.158 1.886 -0.825 1.00 86.19 92 VAL A CA 1
ATOM 748 C C . VAL A 1 92 ? -0.129 3.215 -0.129 1.00 86.19 92 VAL A C 1
ATOM 750 O O . VAL A 1 92 ? -0.812 4.054 -0.722 1.00 86.19 92 VAL A O 1
ATOM 753 N N . PRO A 1 93 ? 0.298 3.408 1.132 1.00 82.69 93 PRO A N 1
ATOM 754 C CA . PRO A 1 93 ? 0.102 4.680 1.809 1.00 82.69 93 PRO A CA 1
ATOM 755 C C . PRO A 1 93 ? 0.882 5.771 1.072 1.00 82.69 93 PRO A C 1
ATOM 757 O O . PRO A 1 93 ? 2.010 5.554 0.626 1.00 82.69 93 PRO A O 1
ATOM 760 N N . LYS A 1 94 ? 0.278 6.953 0.940 1.00 78.12 94 LYS A N 1
ATOM 761 C CA . LYS A 1 94 ? 0.977 8.112 0.388 1.00 78.12 94 LYS A CA 1
ATOM 762 C C . LYS A 1 94 ? 2.060 8.538 1.393 1.00 78.12 94 LYS A C 1
ATOM 764 O O . LYS A 1 94 ? 1.722 8.699 2.569 1.00 78.12 94 LYS A O 1
ATOM 769 N N . PRO A 1 95 ? 3.318 8.747 0.969 1.00 73.81 95 PRO A N 1
ATOM 770 C CA . PRO A 1 95 ? 4.319 9.367 1.830 1.00 73.81 95 PRO A CA 1
ATOM 771 C C . PRO A 1 95 ? 3.803 10.715 2.348 1.00 73.81 95 PRO A C 1
ATOM 773 O O . PRO A 1 95 ? 3.158 11.458 1.597 1.00 73.81 95 PRO A O 1
ATOM 776 N N . ALA A 1 96 ? 4.033 11.017 3.626 1.00 72.44 96 ALA A N 1
ATOM 777 C CA . ALA A 1 96 ? 3.658 12.314 4.170 1.00 72.44 96 ALA A CA 1
ATOM 778 C C . ALA A 1 96 ? 4.486 13.430 3.516 1.00 72.44 96 ALA A C 1
ATOM 780 O O . ALA A 1 96 ? 5.643 13.233 3.144 1.00 72.44 96 ALA A O 1
ATOM 781 N N . ASP A 1 97 ? 3.884 14.610 3.355 1.00 69.62 97 ASP A N 1
ATOM 782 C CA . ASP A 1 97 ? 4.601 15.777 2.848 1.00 69.62 97 ASP A CA 1
ATOM 783 C C . ASP A 1 97 ? 5.630 16.228 3.897 1.00 69.62 97 ASP A C 1
ATOM 785 O O . ASP A 1 97 ? 5.283 16.634 5.008 1.00 69.62 97 ASP A O 1
ATOM 789 N N . THR A 1 98 ? 6.913 16.130 3.551 1.00 62.75 98 THR A N 1
ATOM 790 C CA . THR A 1 98 ? 8.035 16.412 4.456 1.00 62.75 98 THR A CA 1
ATOM 791 C C . THR A 1 98 ? 8.257 17.903 4.711 1.00 62.75 98 THR A C 1
ATOM 793 O O . THR A 1 98 ? 9.145 18.257 5.489 1.00 62.75 98 THR A O 1
ATOM 796 N N . SER A 1 99 ? 7.480 18.795 4.081 1.00 67.62 99 SER A N 1
ATOM 797 C CA . SER A 1 99 ? 7.591 20.248 4.278 1.00 67.62 99 SER A CA 1
ATOM 798 C C . SER A 1 99 ? 7.371 20.686 5.733 1.00 67.62 99 SER A C 1
ATOM 800 O O . SER A 1 99 ? 7.924 21.704 6.151 1.00 67.62 99 SER A O 1
ATOM 802 N N . SER A 1 100 ? 6.653 19.900 6.547 1.00 60.50 100 SER A N 1
ATOM 803 C CA . SER A 1 100 ? 6.550 20.116 7.996 1.00 60.50 100 SER A CA 1
ATOM 804 C C . SER A 1 100 ? 6.712 18.808 8.782 1.00 60.50 100 SER A C 1
ATOM 806 O O . SER A 1 100 ? 5.771 18.039 8.953 1.00 60.50 100 SER A O 1
ATOM 808 N N . LYS A 1 101 ? 7.919 18.576 9.319 1.00 61.03 101 LYS A N 1
ATOM 809 C CA . LYS A 1 101 ? 8.266 17.363 10.093 1.00 61.03 101 LYS A CA 1
ATOM 810 C C . LYS A 1 101 ? 7.330 17.075 11.277 1.00 61.03 101 LYS A C 1
ATOM 812 O O . LYS A 1 101 ? 7.157 15.931 11.660 1.00 61.03 101 LYS A O 1
ATOM 817 N N . LEU A 1 102 ? 6.730 18.107 11.878 1.00 60.69 102 LEU A N 1
ATOM 818 C CA . LEU A 1 102 ? 5.836 17.924 13.027 1.00 60.69 102 LEU A CA 1
ATOM 819 C C . LEU A 1 102 ? 4.480 17.313 12.628 1.00 60.69 102 LEU A C 1
ATOM 821 O O . LEU A 1 102 ? 3.882 16.586 13.414 1.00 60.69 102 LEU A O 1
ATOM 825 N N . ASN A 1 103 ? 4.011 17.582 11.406 1.00 68.56 103 ASN A N 1
ATOM 826 C CA . ASN A 1 103 ? 2.758 17.026 10.894 1.00 68.56 103 ASN A CA 1
ATOM 827 C C . ASN A 1 103 ? 2.976 15.706 10.146 1.00 68.56 103 ASN A C 1
ATOM 829 O O . ASN A 1 103 ? 2.035 14.920 10.036 1.00 68.56 103 ASN A O 1
ATOM 833 N N . SER A 1 104 ? 4.190 15.444 9.642 1.00 76.38 104 SER A N 1
ATOM 834 C CA . SER A 1 104 ? 4.467 14.237 8.859 1.00 76.38 104 SER A CA 1
ATOM 835 C C . SER A 1 104 ? 4.261 12.964 9.672 1.00 76.38 104 SER A C 1
ATOM 837 O O . SER A 1 104 ? 3.562 12.071 9.209 1.00 76.38 104 SER A O 1
ATOM 839 N N . ASP A 1 105 ? 4.764 12.910 10.907 1.00 80.62 105 ASP A N 1
ATOM 840 C CA . ASP A 1 105 ? 4.667 11.709 11.747 1.00 80.62 105 ASP A CA 1
ATOM 841 C C . ASP A 1 105 ? 3.211 11.379 12.108 1.00 80.62 105 ASP A C 1
ATOM 843 O O . ASP A 1 105 ? 2.805 10.216 12.131 1.00 80.62 105 ASP A O 1
ATOM 847 N N . LEU A 1 106 ? 2.396 12.405 12.376 1.00 82.62 106 LEU A N 1
ATOM 848 C CA . LEU A 1 106 ? 0.965 12.233 12.635 1.00 82.62 106 LEU A CA 1
ATOM 849 C C . LEU A 1 106 ? 0.243 11.719 11.388 1.00 82.62 106 LEU A C 1
ATOM 851 O O . LEU A 1 106 ? -0.508 10.747 11.473 1.00 82.62 106 LEU A O 1
ATOM 855 N N . LEU A 1 107 ? 0.528 12.312 10.229 1.00 84.38 107 LEU A N 1
ATOM 856 C CA . LEU A 1 107 ? -0.078 11.918 8.963 1.00 84.38 107 LEU A CA 1
ATOM 857 C C . LEU A 1 107 ? 0.316 10.488 8.555 1.00 84.38 107 LEU A C 1
A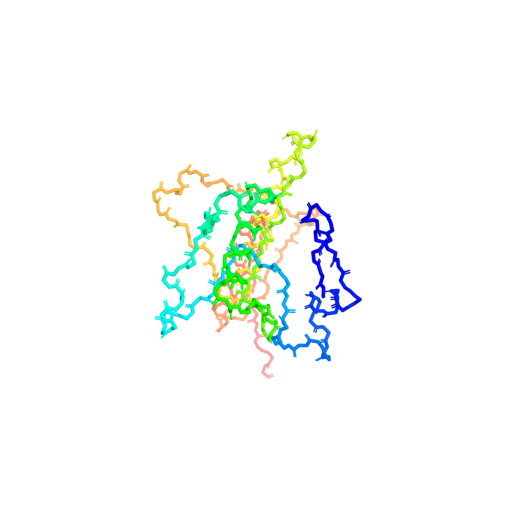TOM 859 O O . LEU A 1 107 ? -0.522 9.720 8.088 1.00 84.38 107 LEU A O 1
ATOM 863 N N . GLU A 1 108 ? 1.568 10.087 8.781 1.00 86.00 108 GLU A N 1
ATOM 864 C CA . GLU A 1 108 ? 2.024 8.712 8.551 1.00 86.00 108 GLU A CA 1
ATOM 865 C C . GLU A 1 108 ? 1.301 7.711 9.454 1.00 86.00 108 GLU A C 1
ATOM 867 O O . GLU A 1 108 ? 0.870 6.651 8.988 1.00 86.00 108 GLU A O 1
ATOM 872 N N . ARG A 1 109 ? 1.111 8.052 10.735 1.00 86.00 109 ARG A N 1
ATOM 873 C CA . ARG A 1 109 ? 0.341 7.222 11.673 1.00 86.00 109 ARG A CA 1
ATOM 874 C C . ARG A 1 109 ? -1.111 7.075 11.227 1.00 86.00 109 ARG A C 1
ATOM 876 O O . ARG A 1 109 ? -1.636 5.963 11.273 1.00 86.00 109 ARG A O 1
ATOM 883 N N . GLU A 1 110 ? -1.744 8.151 10.768 1.00 87.44 110 GLU A N 1
ATOM 884 C CA . GLU A 1 110 ? -3.106 8.116 10.222 1.00 87.44 110 GLU A CA 1
ATOM 885 C C . GLU A 1 110 ? -3.193 7.257 8.955 1.00 87.44 110 GLU A C 1
ATOM 887 O O . GLU A 1 110 ? -4.082 6.410 8.831 1.00 87.44 110 GLU A O 1
ATOM 892 N N . HIS A 1 111 ? -2.247 7.407 8.025 1.00 88.50 111 HIS A N 1
ATOM 893 C CA . HIS A 1 111 ? -2.183 6.579 6.821 1.00 88.50 111 HIS A CA 1
ATOM 894 C C . HIS A 1 111 ? -2.016 5.093 7.162 1.00 88.50 111 HIS A C 1
ATOM 896 O O . HIS A 1 111 ? -2.719 4.250 6.596 1.00 88.50 111 HIS A O 1
ATOM 902 N N . LEU A 1 112 ? -1.135 4.760 8.110 1.00 89.31 112 LEU A N 1
ATOM 903 C CA . LEU A 1 112 ? -0.951 3.387 8.572 1.00 89.31 112 LEU A CA 1
ATOM 904 C C . LEU A 1 112 ? -2.224 2.837 9.224 1.00 89.31 112 LEU A C 1
ATOM 906 O O . LEU A 1 112 ? -2.632 1.716 8.918 1.00 89.31 112 LEU A O 1
ATOM 910 N N . LEU A 1 113 ? -2.874 3.621 10.088 1.00 91.88 113 LEU A N 1
ATOM 911 C CA . LEU A 1 113 ? -4.133 3.247 10.730 1.00 91.88 113 LEU A CA 1
ATOM 912 C C . LEU A 1 113 ? -5.218 2.944 9.689 1.00 91.88 113 LEU A C 1
ATOM 914 O O . LEU A 1 113 ? -5.870 1.902 9.768 1.00 91.88 113 LEU A O 1
ATOM 918 N N . ASN A 1 114 ? -5.348 3.785 8.662 1.00 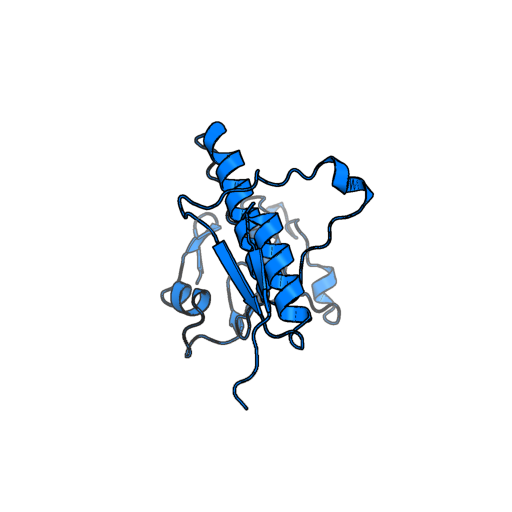91.38 114 ASN A N 1
ATOM 919 C CA . ASN A 1 114 ? -6.281 3.565 7.558 1.00 91.38 114 ASN A CA 1
ATOM 920 C C . ASN A 1 114 ? -6.009 2.239 6.832 1.00 91.38 114 ASN A C 1
ATOM 922 O O . ASN A 1 114 ? -6.934 1.453 6.619 1.00 91.38 114 ASN A O 1
ATOM 926 N N . VAL A 1 115 ? -4.747 1.944 6.501 1.00 91.81 115 VAL A N 1
ATOM 927 C CA . VAL A 1 115 ? -4.370 0.670 5.863 1.00 91.81 115 VAL A CA 1
ATOM 928 C C . VAL A 1 115 ? -4.679 -0.522 6.777 1.00 91.81 115 VAL A C 1
ATOM 930 O O . VAL A 1 115 ? -5.250 -1.510 6.310 1.00 91.81 115 VAL A O 1
ATOM 933 N N . LYS A 1 116 ? -4.377 -0.431 8.080 1.00 92.56 116 LYS A N 1
ATOM 934 C CA . LYS A 1 116 ? -4.692 -1.487 9.059 1.00 92.56 116 LYS A CA 1
ATOM 935 C C . LYS A 1 116 ? -6.192 -1.761 9.126 1.00 92.56 116 LYS A C 1
ATOM 937 O O . LYS A 1 116 ? -6.596 -2.920 9.074 1.00 92.56 116 LYS A O 1
ATOM 942 N N . LEU A 1 117 ? -7.020 -0.720 9.191 1.00 94.19 117 LEU A N 1
ATOM 943 C CA . LEU A 1 117 ? -8.476 -0.861 9.243 1.00 94.19 117 LEU A CA 1
ATOM 944 C C . LEU A 1 117 ? -9.044 -1.477 7.960 1.00 94.19 117 LEU A C 1
ATOM 946 O O . LEU A 1 117 ? -9.905 -2.351 8.043 1.00 94.19 117 LEU A O 1
ATOM 950 N N . GLN A 1 118 ? -8.524 -1.098 6.788 1.00 92.00 118 GLN A N 1
ATOM 951 C CA . GLN A 1 118 ? -8.895 -1.732 5.517 1.00 92.00 118 GLN A CA 1
ATOM 952 C C . GLN A 1 118 ? -8.515 -3.217 5.481 1.00 92.00 118 GLN A C 1
ATOM 954 O O . GLN A 1 118 ? -9.296 -4.045 5.010 1.00 92.00 118 GLN A O 1
ATOM 959 N N . ALA A 1 119 ? -7.336 -3.569 5.996 1.00 92.44 119 ALA A N 1
ATOM 960 C CA . ALA A 1 119 ? -6.875 -4.951 6.071 1.00 92.44 119 ALA A CA 1
ATOM 961 C C . ALA A 1 119 ? -7.745 -5.787 7.031 1.00 92.44 119 ALA A C 1
ATOM 963 O O . ALA A 1 119 ? -8.178 -6.884 6.678 1.00 92.44 119 ALA A O 1
ATOM 964 N N . ILE A 1 120 ? -8.084 -5.237 8.205 1.00 94.19 120 ILE A N 1
ATOM 965 C CA . ILE A 1 120 ? -9.002 -5.863 9.169 1.00 94.19 120 ILE A CA 1
ATOM 966 C C . ILE A 1 120 ? -10.383 -6.072 8.544 1.00 94.19 120 ILE A C 1
ATOM 968 O O . ILE A 1 120 ? -10.907 -7.177 8.613 1.00 94.19 120 ILE A O 1
ATOM 972 N N . ALA A 1 121 ? -10.952 -5.060 7.881 1.00 91.50 121 ALA A N 1
ATOM 973 C CA . ALA A 1 121 ? -12.275 -5.146 7.254 1.00 91.50 121 ALA A CA 1
ATOM 974 C C . ALA A 1 121 ? -12.368 -6.224 6.155 1.00 91.50 121 ALA A C 1
ATOM 976 O O . ALA A 1 121 ? -13.459 -6.694 5.837 1.00 91.50 121 ALA A O 1
ATOM 977 N N . ARG A 1 122 ? -11.226 -6.625 5.585 1.00 90.00 122 ARG A N 1
ATOM 978 C CA . ARG A 1 122 ? -11.104 -7.687 4.576 1.00 90.00 122 ARG A CA 1
ATOM 979 C C . ARG A 1 122 ? -10.797 -9.065 5.164 1.00 90.00 122 ARG A C 1
ATOM 981 O O . ARG A 1 122 ? -10.601 -10.005 4.402 1.00 90.00 122 ARG A O 1
ATOM 988 N N . GLY A 1 123 ? -10.730 -9.190 6.489 1.00 90.50 123 GLY A N 1
ATOM 989 C CA . GLY A 1 123 ? -10.382 -10.442 7.162 1.00 90.50 123 GLY A CA 1
ATOM 990 C C . GLY A 1 123 ? -8.893 -10.791 7.094 1.00 90.50 123 GLY A C 1
ATOM 991 O O . GLY A 1 123 ? -8.519 -11.926 7.370 1.00 90.50 123 GLY A O 1
ATOM 992 N N . THR A 1 124 ? -8.030 -9.833 6.748 1.00 91.12 124 THR A N 1
ATOM 993 C CA . THR A 1 124 ? -6.573 -10.016 6.677 1.00 91.12 124 THR A CA 1
ATOM 994 C C . THR A 1 124 ? -5.873 -9.047 7.633 1.00 91.12 124 THR A C 1
ATOM 996 O O . THR A 1 124 ? -5.170 -8.144 7.174 1.00 91.12 124 THR A O 1
ATOM 999 N N . PRO A 1 125 ? -6.091 -9.149 8.960 1.00 90.50 125 PRO A N 1
ATOM 1000 C CA . PRO A 1 125 ? -5.443 -8.258 9.916 1.00 90.50 125 PRO A CA 1
ATOM 1001 C C . PRO A 1 125 ? -3.919 -8.386 9.812 1.00 90.50 125 PRO A C 1
ATOM 1003 O O . PRO A 1 125 ? -3.399 -9.486 9.646 1.00 90.50 125 PRO A O 1
ATOM 1006 N N . LEU A 1 126 ? -3.204 -7.264 9.924 1.00 89.44 126 LEU A N 1
ATOM 1007 C CA . LEU A 1 126 ? -1.740 -7.254 9.907 1.00 89.44 126 LEU A CA 1
ATOM 1008 C C . LEU A 1 126 ? -1.224 -7.716 11.281 1.00 89.44 126 LEU A C 1
ATOM 1010 O O . LEU A 1 126 ? -1.398 -6.977 12.257 1.00 89.44 126 LEU A O 1
ATOM 1014 N N . PRO A 1 127 ? -0.642 -8.925 11.403 1.00 88.56 127 PRO A N 1
ATOM 1015 C CA . PRO A 1 127 ? -0.203 -9.434 12.692 1.00 88.56 127 PRO A CA 1
ATOM 1016 C C . PRO A 1 127 ? 1.004 -8.643 13.197 1.00 88.56 127 PRO A C 1
ATOM 1018 O O . PRO A 1 127 ? 1.883 -8.250 12.431 1.00 88.56 127 PRO A O 1
ATOM 1021 N N . ILE A 1 128 ? 1.056 -8.434 14.511 1.00 89.56 128 ILE A N 1
ATOM 1022 C CA . ILE A 1 128 ? 2.227 -7.855 15.165 1.00 89.56 128 ILE A CA 1
ATOM 1023 C C . ILE A 1 128 ? 3.218 -8.985 15.422 1.00 89.56 128 ILE A C 1
ATOM 1025 O O . ILE A 1 128 ? 2.874 -9.995 16.034 1.00 89.56 128 ILE A O 1
ATOM 1029 N N . ILE A 1 129 ? 4.449 -8.788 14.965 1.00 93.88 129 ILE A N 1
ATOM 1030 C CA . ILE A 1 129 ? 5.573 -9.663 15.291 1.00 93.88 129 ILE A CA 1
ATOM 1031 C C . ILE A 1 129 ? 5.839 -9.539 16.805 1.00 93.88 129 ILE A C 1
ATOM 1033 O O . ILE A 1 129 ? 6.027 -8.407 17.268 1.00 93.88 129 ILE A O 1
ATOM 1037 N N . PRO A 1 130 ? 5.841 -10.638 17.588 1.00 94.50 130 PRO A N 1
ATOM 1038 C CA . PRO A 1 130 ? 5.939 -10.583 19.052 1.00 94.50 130 PRO A CA 1
ATOM 1039 C C . PRO A 1 130 ? 7.106 -9.733 19.572 1.00 94.50 130 PRO A C 1
ATOM 1041 O O . PRO A 1 130 ? 6.949 -8.939 20.498 1.00 94.50 130 PRO A O 1
ATOM 1044 N N . GLU A 1 131 ? 8.263 -9.817 18.922 1.00 96.19 131 GLU A N 1
ATOM 1045 C CA . GLU A 1 131 ? 9.484 -9.088 19.268 1.00 96.19 131 GLU A CA 1
ATOM 1046 C C . GLU A 1 131 ? 9.338 -7.566 19.095 1.00 96.19 131 GLU A C 1
ATOM 1048 O O . GLU A 1 131 ? 10.025 -6.783 19.763 1.00 96.19 131 GLU A O 1
ATOM 1053 N N . LEU A 1 132 ? 8.427 -7.141 18.215 1.00 94.69 132 LEU A N 1
ATOM 1054 C CA . LEU A 1 132 ? 8.134 -5.740 17.925 1.00 94.69 132 LEU A CA 1
ATOM 1055 C C . LEU A 1 132 ? 6.991 -5.178 18.774 1.00 94.69 132 LEU A C 1
ATOM 1057 O O . LEU A 1 132 ? 6.769 -3.969 18.759 1.00 94.69 132 LEU A O 1
ATOM 1061 N N . GLN A 1 133 ? 6.295 -6.010 19.555 1.00 93.56 133 GLN A N 1
ATOM 1062 C CA . GLN A 1 133 ? 5.141 -5.586 20.352 1.00 93.56 133 GLN A CA 1
ATOM 1063 C C . GLN A 1 133 ? 5.474 -4.436 21.314 1.00 93.56 133 GLN A C 1
ATOM 1065 O O . GLN A 1 133 ? 4.650 -3.549 21.518 1.00 93.56 133 GLN A O 1
ATOM 1070 N N . LYS A 1 134 ? 6.698 -4.401 21.853 1.00 95.00 134 LYS A N 1
ATOM 1071 C CA . LYS A 1 134 ? 7.180 -3.330 22.745 1.00 95.00 134 LYS A CA 1
ATOM 1072 C C . LYS A 1 134 ? 7.245 -1.941 22.095 1.00 95.00 134 LYS A C 1
ATOM 1074 O O . LYS A 1 134 ? 7.319 -0.952 22.813 1.00 95.00 134 LYS A O 1
ATOM 1079 N N . TYR A 1 135 ? 7.238 -1.866 20.764 1.00 92.44 135 TYR A N 1
ATOM 1080 C CA . TYR A 1 135 ? 7.243 -0.610 20.009 1.00 92.44 135 TYR A CA 1
ATOM 1081 C C . TYR A 1 135 ? 5.839 -0.174 19.573 1.00 92.44 135 TYR A C 1
ATOM 1083 O O . TYR A 1 135 ? 5.689 0.859 18.923 1.00 92.44 135 TYR A O 1
ATOM 1091 N N . VAL A 1 136 ? 4.803 -0.952 19.900 1.00 90.50 136 VAL A N 1
ATOM 1092 C CA . VAL A 1 136 ? 3.422 -0.648 19.526 1.00 90.50 136 VAL A CA 1
ATOM 1093 C C . VAL A 1 136 ? 2.736 0.101 20.660 1.00 90.50 136 VAL A C 1
ATOM 1095 O O . VAL A 1 136 ? 2.559 -0.429 21.755 1.00 90.50 136 VAL A O 1
ATOM 1098 N N . THR A 1 137 ? 2.275 1.312 20.357 1.00 90.50 137 THR A N 1
ATOM 1099 C CA . THR A 1 137 ? 1.463 2.125 21.265 1.00 90.50 137 THR A CA 1
ATOM 1100 C C . THR A 1 137 ? 0.080 2.320 20.666 1.00 90.50 137 THR A C 1
ATOM 1102 O O . THR A 1 137 ? -0.053 2.919 19.596 1.00 90.50 137 THR A O 1
ATOM 1105 N N . TYR A 1 138 ? -0.941 1.835 21.370 1.00 91.25 138 TYR A N 1
ATOM 1106 C CA . TYR A 1 138 ? -2.338 2.077 21.018 1.00 91.25 138 TYR A CA 1
ATOM 1107 C C . TYR A 1 138 ? -2.805 3.441 21.542 1.00 91.25 138 TYR A C 1
ATOM 1109 O O . TYR A 1 138 ? -2.327 3.878 22.595 1.00 91.25 138 TYR A O 1
ATOM 1117 N N . PRO A 1 139 ? -3.721 4.119 20.829 1.00 92.38 139 PRO A N 1
ATOM 1118 C CA . PRO A 1 139 ? -4.338 5.342 21.327 1.00 92.38 139 PRO A CA 1
ATOM 1119 C C . PRO A 1 139 ? -5.126 5.084 22.626 1.00 92.38 139 PRO A C 1
ATOM 1121 O O . PRO A 1 139 ? -5.599 3.963 22.856 1.00 92.38 139 PRO A O 1
ATOM 1124 N N . PRO A 1 140 ? -5.266 6.103 23.494 1.00 94.75 140 PRO A N 1
ATOM 1125 C CA . PRO A 1 140 ? -6.129 6.006 24.662 1.00 94.75 140 PRO A CA 1
ATOM 1126 C C . PRO A 1 140 ? -7.574 5.754 24.229 1.00 94.75 140 PRO A C 1
ATOM 1128 O O . PRO A 1 140 ? -7.983 6.145 23.139 1.00 94.75 140 PRO A O 1
ATOM 1131 N N . LYS A 1 141 ? -8.345 5.104 25.103 1.00 96.25 141 LYS A N 1
ATOM 1132 C CA . LYS A 1 141 ? -9.765 4.878 24.856 1.00 96.25 141 LYS A CA 1
ATOM 1133 C C . LYS A 1 141 ? -10.545 6.195 24.898 1.00 96.25 141 LYS A C 1
ATOM 1135 O O . LYS A 1 141 ? -10.404 6.949 25.857 1.00 96.25 141 LYS A O 1
ATOM 1140 N N . ASP A 1 142 ? -11.388 6.417 23.900 1.00 96.62 142 ASP A N 1
ATOM 1141 C CA . ASP A 1 142 ? -12.241 7.592 23.730 1.00 96.62 142 ASP A CA 1
ATOM 1142 C C . ASP A 1 142 ? -13.664 7.162 23.325 1.00 96.62 142 ASP A C 1
ATOM 1144 O O . ASP A 1 142 ? -13.870 6.140 22.662 1.00 96.62 142 ASP A O 1
ATOM 1148 N N . THR A 1 143 ? -14.661 7.945 23.733 1.00 96.06 143 THR A N 1
ATOM 1149 C CA . THR A 1 143 ? -16.060 7.803 23.318 1.00 96.06 143 THR A CA 1
ATOM 1150 C C . THR A 1 143 ? -16.431 8.739 22.165 1.00 96.06 143 THR A C 1
ATOM 1152 O O . THR A 1 143 ? -17.597 8.772 21.771 1.00 96.06 143 THR A O 1
ATOM 1155 N N . LEU A 1 144 ? -15.482 9.503 21.610 1.00 93.50 144 LEU A N 1
ATOM 1156 C CA . LEU A 1 144 ? -15.703 10.465 20.522 1.00 93.50 144 LEU A CA 1
ATOM 1157 C C . LEU A 1 144 ? -16.818 11.471 20.851 1.00 93.50 144 LEU A C 1
ATOM 1159 O O . LEU A 1 144 ? -17.675 11.773 20.020 1.00 93.50 144 LEU A O 1
ATOM 1163 N N . ASN A 1 145 ? -16.839 11.961 22.093 1.00 95.62 145 ASN A N 1
ATOM 1164 C CA . ASN A 1 145 ? -17.877 12.845 22.641 1.00 95.62 145 ASN A CA 1
ATOM 1165 C C . ASN A 1 145 ? -19.290 12.233 22.728 1.00 95.62 145 ASN A C 1
ATOM 1167 O O . ASN A 1 145 ? -20.258 12.948 22.987 1.00 95.62 145 ASN A O 1
ATOM 1171 N N . CYS A 1 146 ? -19.435 10.920 22.548 1.00 95.06 146 CYS A N 1
ATOM 1172 C CA . CYS A 1 146 ? -20.680 10.213 22.838 1.00 95.06 146 CYS A CA 1
ATOM 1173 C C . CYS A 1 146 ? -20.752 9.822 24.323 1.00 95.06 146 CYS A C 1
ATOM 1175 O O . CYS A 1 146 ? -19.730 9.626 24.981 1.00 95.06 146 CYS A O 1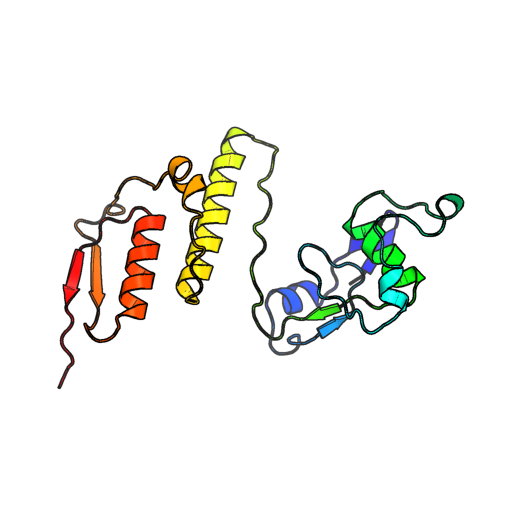
ATOM 1177 N N . SER A 1 147 ? -21.967 9.651 24.859 1.00 96.12 147 SER A N 1
ATOM 1178 C CA . SER A 1 147 ? -22.149 9.150 26.232 1.00 96.12 147 SER A CA 1
ATOM 1179 C C . SER A 1 147 ? -21.673 7.704 26.376 1.00 96.12 147 SER A C 1
ATOM 1181 O O . SER A 1 147 ? -21.071 7.353 27.385 1.00 96.12 147 SER A O 1
ATOM 1183 N N . LYS A 1 148 ? -21.958 6.874 25.365 1.00 96.19 148 LYS A N 1
ATOM 1184 C CA . LYS A 1 148 ? -21.486 5.494 25.220 1.00 96.19 148 LYS A CA 1
ATOM 1185 C C . LYS A 1 148 ? -21.471 5.089 23.750 1.00 96.19 148 LYS A C 1
ATOM 1187 O O . LYS A 1 148 ? -22.295 5.567 22.972 1.00 96.19 148 LYS A O 1
ATOM 1192 N N . ILE A 1 149 ? -20.576 4.167 23.401 1.00 96.88 149 ILE A N 1
ATOM 1193 C CA . ILE A 1 149 ? -20.548 3.487 22.103 1.00 96.88 149 ILE A CA 1
ATOM 1194 C C . ILE A 1 149 ? -20.889 2.014 22.337 1.00 96.88 149 ILE A C 1
ATOM 1196 O O . ILE A 1 149 ? -20.317 1.373 23.218 1.00 96.88 149 ILE A O 1
ATOM 1200 N N . PHE A 1 150 ? -21.806 1.468 21.539 1.00 96.25 150 PHE A N 1
ATOM 1201 C CA . PHE A 1 150 ? -22.215 0.067 21.632 1.00 96.25 150 PHE A CA 1
ATOM 1202 C C . PHE A 1 150 ? -21.897 -0.690 20.343 1.00 96.25 150 PHE A C 1
ATOM 1204 O O . PHE A 1 150 ? -22.186 -0.216 19.245 1.00 96.25 150 PHE A O 1
ATOM 1211 N N . MET A 1 151 ? -21.371 -1.908 20.476 1.00 95.31 151 MET A N 1
ATOM 1212 C CA . MET A 1 151 ? -21.306 -2.878 19.387 1.00 95.31 151 MET A CA 1
ATOM 1213 C C . MET A 1 151 ? -22.387 -3.929 19.588 1.00 95.31 151 MET A C 1
ATOM 1215 O O . MET A 1 151 ? -22.280 -4.790 20.458 1.00 95.31 151 MET A O 1
ATOM 1219 N N . ILE A 1 152 ? -23.398 -3.895 18.730 1.00 94.50 152 ILE A N 1
ATOM 1220 C CA . ILE A 1 152 ? -24.445 -4.911 18.689 1.00 94.50 152 ILE A CA 1
ATOM 1221 C C . ILE A 1 152 ? -23.992 -6.022 17.741 1.00 94.50 152 ILE A C 1
ATOM 1223 O O . ILE A 1 152 ? -23.787 -5.782 16.549 1.00 94.50 152 ILE A O 1
ATOM 1227 N N . ASN A 1 153 ? -23.821 -7.240 18.255 1.00 93.62 153 ASN A N 1
ATOM 1228 C CA . ASN A 1 153 ? -23.391 -8.375 17.441 1.00 93.62 153 ASN A CA 1
ATOM 1229 C C . ASN A 1 153 ? -24.124 -9.668 17.818 1.00 93.62 153 ASN A C 1
ATOM 1231 O O . ASN A 1 153 ? -24.351 -9.962 18.990 1.00 93.62 153 ASN A O 1
ATOM 1235 N N . LEU A 1 154 ? -24.459 -10.460 16.799 1.00 91.69 154 LEU A N 1
ATOM 1236 C CA . LEU A 1 154 ? -25.028 -11.799 16.957 1.00 91.69 154 LEU A CA 1
ATOM 1237 C C . LEU A 1 154 ? -23.935 -12.769 17.412 1.00 91.69 154 LEU A C 1
ATOM 1239 O O . LEU A 1 154 ? -22.874 -12.813 16.789 1.00 91.69 154 LEU A O 1
ATOM 1243 N N . GLU A 1 155 ? -24.196 -13.594 18.427 1.00 88.12 155 GLU A N 1
ATOM 1244 C CA . GLU A 1 155 ? -23.176 -14.496 18.995 1.00 88.12 155 GLU A CA 1
ATOM 1245 C C . GLU A 1 155 ? -22.538 -15.425 17.952 1.00 88.12 155 GLU A C 1
ATOM 1247 O O . GLU A 1 155 ? -21.330 -15.649 17.983 1.00 88.12 155 GLU A O 1
ATOM 1252 N N . ARG A 1 156 ? -23.315 -15.882 16.961 1.00 90.12 156 ARG A N 1
ATOM 1253 C CA . ARG A 1 156 ? -22.814 -16.745 15.877 1.00 90.12 156 ARG A CA 1
ATOM 1254 C C . ARG A 1 156 ? -21.825 -16.064 14.921 1.00 90.12 156 ARG A C 1
ATOM 1256 O O . ARG A 1 156 ? -21.130 -16.750 14.182 1.00 90.12 156 ARG A O 1
ATOM 1263 N N . ARG A 1 157 ? -21.759 -14.726 14.885 1.00 91.06 157 ARG A N 1
ATOM 1264 C CA . ARG A 1 157 ? -20.876 -13.963 13.978 1.00 91.06 157 ARG A CA 1
ATOM 1265 C C . ARG A 1 157 ? -19.531 -13.666 14.644 1.00 91.06 157 ARG A C 1
ATOM 1267 O O . ARG A 1 157 ? -19.198 -12.507 14.895 1.00 91.06 157 ARG A O 1
ATOM 1274 N N . VAL A 1 158 ? -18.773 -14.722 14.939 1.00 92.50 158 VAL A N 1
ATOM 1275 C CA . VAL A 1 158 ? -17.502 -14.646 15.684 1.00 92.50 158 VAL A CA 1
ATOM 1276 C C . VAL A 1 158 ? -16.434 -13.860 14.921 1.00 92.50 158 VAL A C 1
ATOM 1278 O O . VAL A 1 158 ? -15.819 -12.965 15.491 1.00 92.50 158 VAL A O 1
ATOM 1281 N N . GLU A 1 159 ? -16.262 -14.118 13.624 1.00 92.88 159 GLU A N 1
ATOM 1282 C CA . GLU A 1 159 ? -15.256 -13.424 12.806 1.00 92.88 159 GLU A CA 1
ATOM 1283 C C . GLU A 1 159 ? -15.515 -11.914 12.742 1.00 92.88 159 GLU A C 1
ATOM 1285 O O . GLU A 1 159 ? -14.620 -11.105 12.976 1.00 92.88 159 GLU A O 1
ATOM 1290 N N . ARG A 1 160 ? -16.775 -11.514 12.514 1.00 91.31 160 ARG A N 1
ATOM 1291 C CA . ARG A 1 160 ? -17.175 -10.098 12.524 1.00 91.31 160 ARG A CA 1
ATOM 1292 C C . ARG A 1 160 ? -16.865 -9.446 13.868 1.00 91.31 160 ARG A C 1
ATOM 1294 O O . ARG A 1 160 ? -16.344 -8.335 13.886 1.00 91.31 160 ARG A O 1
ATOM 1301 N N . LYS A 1 161 ? -17.176 -10.135 14.969 1.00 93.69 161 LYS A N 1
ATOM 1302 C CA . LYS A 1 161 ? -16.885 -9.664 16.325 1.00 93.69 161 LYS A CA 1
ATOM 1303 C C . LYS A 1 161 ? -15.388 -9.391 16.496 1.00 93.69 161 LYS A C 1
ATOM 1305 O O . LYS A 1 161 ? -15.023 -8.291 16.888 1.00 93.69 161 LYS A O 1
ATOM 1310 N N . GLN A 1 162 ? -14.541 -10.355 16.136 1.00 94.12 162 GLN A N 1
ATOM 1311 C CA . GLN A 1 162 ? -13.085 -10.240 16.251 1.00 94.12 162 GLN A CA 1
ATOM 1312 C C . GLN A 1 162 ? -12.520 -9.102 15.396 1.00 94.12 162 GLN A C 1
ATOM 1314 O O . GLN A 1 162 ? -11.661 -8.349 15.859 1.00 94.12 162 GLN A O 1
ATOM 1319 N N . MET A 1 163 ? -13.016 -8.941 14.164 1.00 94.69 163 MET A N 1
ATOM 1320 C CA . MET A 1 163 ? -12.624 -7.823 13.303 1.00 94.69 163 MET A CA 1
ATOM 1321 C C . MET A 1 163 ? -12.990 -6.480 13.943 1.00 94.69 163 MET A C 1
ATOM 1323 O O . MET A 1 163 ? -12.136 -5.603 14.031 1.00 94.69 163 MET A O 1
ATOM 1327 N N . MET A 1 164 ? -14.216 -6.331 14.453 1.00 94.88 164 MET A N 1
ATOM 1328 C CA . MET A 1 164 ? -14.654 -5.091 15.102 1.00 94.88 164 MET A CA 1
ATOM 1329 C C . MET A 1 164 ? -13.867 -4.791 16.383 1.00 94.88 164 MET A C 1
ATOM 1331 O O . MET A 1 164 ? -13.392 -3.673 16.546 1.00 94.88 164 MET A O 1
ATOM 1335 N N . GLU A 1 165 ? -13.659 -5.781 17.253 1.00 94.94 165 GLU A N 1
ATOM 1336 C CA . GLU A 1 165 ? -12.843 -5.628 18.468 1.00 94.94 165 GLU A CA 1
ATOM 1337 C C . GLU A 1 165 ? -11.407 -5.203 18.135 1.00 94.94 165 GLU A C 1
ATOM 1339 O O . GLU A 1 165 ? -10.843 -4.323 18.790 1.00 94.94 165 GLU A O 1
ATOM 1344 N N . THR A 1 166 ? -10.833 -5.776 17.074 1.00 95.00 166 THR A N 1
ATOM 1345 C CA . THR A 1 166 ? -9.511 -5.377 16.582 1.00 95.00 166 THR A CA 1
ATOM 1346 C C . THR A 1 166 ? -9.535 -3.932 16.086 1.00 95.00 166 THR A C 1
ATOM 1348 O O . THR A 1 166 ? -8.684 -3.148 16.495 1.00 95.00 166 THR A O 1
ATOM 1351 N N . SER A 1 167 ? -10.525 -3.541 15.276 1.00 96.12 167 SER A N 1
ATOM 1352 C CA . SER A 1 167 ? -10.677 -2.158 14.805 1.00 96.12 167 SER A CA 1
ATOM 1353 C C . SER A 1 167 ? -10.828 -1.156 15.951 1.00 96.12 167 SER A C 1
ATOM 1355 O O . SER A 1 167 ? -10.192 -0.108 15.921 1.00 96.12 167 SER A O 1
ATOM 1357 N N . PHE A 1 168 ? -11.616 -1.472 16.982 1.00 96.25 168 PHE A N 1
ATOM 1358 C CA . PHE A 1 168 ? -11.795 -0.597 18.144 1.00 96.25 168 PHE A CA 1
ATOM 1359 C C . PHE A 1 168 ? -10.509 -0.414 18.936 1.00 96.25 168 PHE A C 1
ATOM 1361 O O . PHE A 1 168 ? -10.221 0.695 19.373 1.00 96.25 168 PHE A O 1
ATOM 1368 N N . ARG A 1 169 ? -9.706 -1.471 19.081 1.00 94.88 169 ARG A N 1
ATOM 1369 C CA . ARG A 1 169 ? -8.390 -1.372 19.717 1.00 94.88 169 ARG A CA 1
ATOM 1370 C C . ARG A 1 169 ? -7.441 -0.476 18.922 1.00 94.88 169 ARG A C 1
ATOM 1372 O O . ARG A 1 169 ? -6.735 0.325 19.521 1.00 94.88 169 ARG A O 1
ATOM 1379 N N . GLU A 1 170 ? -7.426 -0.608 17.596 1.00 95.00 170 GLU A N 1
ATOM 1380 C CA . GLU A 1 170 ? -6.594 0.228 16.718 1.00 95.00 170 GLU A CA 1
ATOM 1381 C C . GLU A 1 170 ? -7.008 1.705 16.750 1.00 95.00 170 GLU A C 1
ATOM 1383 O O . GLU A 1 170 ? -6.149 2.582 16.747 1.00 95.00 170 GLU A O 1
ATOM 1388 N N . LEU A 1 171 ? -8.314 1.974 16.817 1.00 95.62 171 LEU A N 1
ATOM 1389 C CA . LEU A 1 171 ? -8.880 3.324 16.886 1.00 95.62 171 LEU A CA 1
ATOM 1390 C C . LEU A 1 171 ? -8.859 3.932 18.295 1.00 95.62 171 LEU A C 1
ATOM 1392 O O . LEU A 1 171 ? -9.011 5.141 18.424 1.00 95.62 171 LEU A O 1
ATOM 1396 N N . GLY A 1 172 ? -8.704 3.118 19.342 1.00 96.12 172 GLY A N 1
ATOM 1397 C CA . GLY A 1 172 ? -8.838 3.574 20.727 1.00 96.12 172 GLY A CA 1
ATOM 1398 C C . GLY A 1 172 ? -10.282 3.904 21.085 1.00 96.12 172 GLY A C 1
ATOM 1399 O O . GLY A 1 172 ? -10.535 4.909 21.727 1.00 96.12 172 GLY A O 1
ATOM 1400 N N . LEU A 1 173 ? -11.249 3.088 20.665 1.00 97.19 173 LEU A N 1
ATOM 1401 C CA . LEU A 1 173 ? -12.657 3.317 21.001 1.00 97.19 173 LEU A CA 1
ATOM 1402 C C . LEU A 1 173 ? -13.058 2.576 22.274 1.00 97.19 173 LEU A C 1
ATOM 1404 O O . LEU A 1 173 ? -12.780 1.381 22.427 1.00 97.19 173 LEU A O 1
ATOM 1408 N N . ASP A 1 174 ? -13.755 3.277 23.168 1.00 97.38 174 ASP A N 1
ATOM 1409 C CA . ASP A 1 174 ? -14.394 2.665 24.328 1.00 97.38 174 ASP A CA 1
ATOM 1410 C C . ASP A 1 174 ? -15.784 2.139 23.961 1.00 97.38 174 ASP A C 1
ATOM 1412 O O . ASP A 1 174 ? -16.751 2.895 23.854 1.00 97.38 174 ASP A O 1
ATOM 1416 N N . VAL A 1 175 ? -15.867 0.831 23.709 1.00 97.25 175 VAL A N 1
ATOM 1417 C CA . VAL A 1 175 ? -17.069 0.188 23.169 1.00 97.25 175 VAL A CA 1
ATOM 1418 C C . VAL A 1 175 ? -17.576 -0.914 24.087 1.00 97.25 175 VAL A C 1
ATOM 1420 O O . VAL A 1 175 ? -16.836 -1.822 24.468 1.00 97.25 175 VAL A O 1
ATOM 1423 N N . GLU A 1 176 ? -18.875 -0.879 24.371 1.00 95.50 176 GLU A N 1
ATOM 1424 C CA . GLU A 1 176 ? -19.593 -1.918 25.104 1.00 95.50 176 GLU A CA 1
ATOM 1425 C C . GLU A 1 176 ? -20.260 -2.907 24.134 1.00 95.50 176 GLU A C 1
ATOM 1427 O O . GLU A 1 176 ? -21.002 -2.520 23.228 1.00 95.50 176 GLU A O 1
ATOM 1432 N N . VAL A 1 177 ? -19.998 -4.206 24.301 1.00 92.88 177 VAL A N 1
ATOM 1433 C CA . VAL A 1 177 ? -20.549 -5.247 23.422 1.00 92.88 177 VAL A CA 1
ATOM 1434 C C . VAL A 1 177 ? -21.904 -5.720 23.937 1.00 92.88 177 VAL A C 1
ATOM 1436 O O . VAL A 1 177 ? -21.993 -6.313 25.010 1.00 92.88 177 VAL A O 1
ATOM 1439 N N . LEU A 1 178 ? -22.946 -5.531 23.128 1.00 94.00 178 LEU A N 1
ATOM 1440 C CA . LEU A 1 178 ? -24.295 -6.014 23.399 1.00 94.00 178 LEU A CA 1
ATOM 1441 C C . LEU A 1 178 ? -24.615 -7.231 22.529 1.00 94.00 178 LEU A C 1
ATOM 1443 O O . LEU A 1 178 ? -24.409 -7.236 21.310 1.00 94.00 178 LEU A O 1
ATOM 1447 N N . LYS A 1 179 ? -25.148 -8.273 23.168 1.00 91.56 179 LYS A N 1
ATOM 1448 C CA . LYS A 1 179 ? -25.597 -9.490 22.490 1.00 91.56 179 LYS A CA 1
ATOM 1449 C C . LYS A 1 179 ? -26.905 -9.210 21.758 1.00 91.56 179 LYS A C 1
ATOM 1451 O O . LYS A 1 179 ? -27.893 -8.831 22.382 1.00 91.56 179 LYS A O 1
ATOM 1456 N N . ALA A 1 180 ? -26.907 -9.405 20.445 1.00 89.00 180 ALA A N 1
ATOM 1457 C CA . ALA A 1 180 ? -28.125 -9.349 19.649 1.00 89.00 180 ALA A CA 1
ATOM 1458 C C . ALA A 1 180 ? -28.879 -10.684 19.707 1.00 89.00 180 ALA A C 1
ATOM 1460 O O . ALA A 1 180 ? -28.258 -11.749 19.714 1.00 89.00 180 ALA A O 1
ATOM 1461 N N . VAL A 1 181 ? -30.208 -10.606 19.687 1.00 83.06 181 VAL A N 1
ATOM 1462 C CA . VAL A 1 181 ? -31.115 -11.753 19.556 1.00 83.06 181 VAL A CA 1
ATOM 1463 C C . VAL A 1 181 ? -31.599 -11.804 18.106 1.00 83.06 181 VAL A C 1
ATOM 1465 O O . VAL A 1 181 ? -31.858 -10.755 17.515 1.00 83.06 181 VAL A O 1
ATOM 1468 N N . ASP A 1 182 ? -31.693 -12.994 17.513 1.00 78.44 182 ASP A N 1
ATOM 1469 C CA . ASP A 1 182 ? -32.372 -13.127 16.222 1.00 78.44 182 ASP A CA 1
ATOM 1470 C C . ASP A 1 182 ? -33.864 -12.856 16.393 1.00 78.44 182 ASP A C 1
ATOM 1472 O O . ASP A 1 182 ? -34.486 -13.350 17.333 1.00 78.44 182 ASP A O 1
ATOM 1476 N N . ALA A 1 183 ? -34.450 -12.115 15.455 1.00 70.50 183 ALA A N 1
ATOM 1477 C CA . ALA A 1 183 ? -35.890 -12.159 15.278 1.00 70.50 183 ALA A CA 1
ATOM 1478 C C . ALA A 1 183 ? -36.236 -13.551 14.728 1.00 70.50 183 ALA A C 1
ATOM 1480 O O . ALA A 1 183 ? -35.937 -13.851 13.571 1.00 70.50 183 ALA A O 1
ATOM 1481 N N . THR A 1 184 ? -36.762 -14.407 15.601 1.00 56.00 184 THR A N 1
ATOM 1482 C CA . THR A 1 184 ? -37.504 -15.622 15.241 1.00 56.00 184 THR A CA 1
ATOM 1483 C C . THR A 1 184 ? -38.791 -15.270 14.524 1.00 56.00 184 THR A C 1
ATOM 1485 O O . THR A 1 184 ? -39.472 -14.340 15.017 1.00 56.00 184 THR A O 1
#

Radius of gyration: 22.79 Å; chains: 1; bounding box: 65×39×51 Å